Protein 3MVC (pdb70)

Foldseek 3Di:
DDDDPLLLVVCVVLVVQQCVVDVLPPLLVLQVLLCVLPVVSLLQLLFDDNVSSVVSSVVSSNLVVVLVVQCSVPVVDNVVSLVVLLVLLLVQADPPQCPRPHGDDLVSLVSSLVSQLVVSVVRVDDPRSSVSSVVVSCSSSVSSNCSNVVNNVPDDD/DDDDPLLLVVLVVLVVLQCVVDVLPPLLVLQVLLCVLPVVSLLQLLFDDNVSSVVSSSVRSNLVVVLVVVCSVPCVVSLVSLLQLLLVQDDPPQCPSHHGDDLVSLVSSLVSQLVVSVVSDDDPRSSCSSVVVSCSSSVSSNNSNVVNNVVPDD

Organism: Caenorhabditis elegans (NCBI:txid6239)

Solvent-accessible surface area: 15987 Å² total; per-residue (Å²): 68,159,28,64,106,77,3,14,106,15,0,75,122,11,6,89,78,0,63,108,22,30,86,41,32,1,0,21,14,0,15,60,6,0,5,7,63,25,66,80,13,69,53,13,18,26,85,51,81,167,102,84,0,97,83,68,12,93,111,55,0,60,93,12,10,78,18,1,44,69,1,5,74,75,14,128,86,24,88,87,8,34,56,21,1,86,87,14,1,60,144,38,28,42,134,74,71,86,92,64,52,27,45,16,98,18,112,17,18,57,36,13,9,61,0,0,43,55,16,2,87,53,28,134,122,77,156,72,22,19,120,0,0,43,63,0,0,103,32,0,4,68,19,15,43,50,2,6,95,92,66,29,82,88,36,76,266,82,156,29,64,106,78,3,24,105,31,0,83,159,4,5,86,62,0,62,101,29,14,87,40,1,2,0,19,29,0,16,46,13,0,6,54,79,26,85,56,14,61,98,12,15,36,83,50,80,165,96,87,0,72,92,55,3,94,84,41,0,74,100,12,10,83,36,1,46,68,18,5,72,120,60,88,68,20,45,54,22,3,77,88,28,0,41,156,39,31,40,142,75,91,93,93,65,40,32,47,17,97,20,114,17,17,56,37,12,8,61,0,0,42,59,25,2,70,74,8,69,152,78,153,74,24,15,121,0,0,42,63,0,0,102,33,0,3,68,19,15,40,48,2,4,74,64,34,58,157,158,63,75,158

GO terms:
  GO:0005506 iron ion binding (F, IDA)
  GO:0019825 oxygen binding (F, IDA)
  GO:0020037 heme binding (F, IDA)

Secondary structure (DSSP, 8-state):
----HHHHHHHHHHHHHHHTT-TTTTHHHHHHHHHHH-HHHHHHHT-SSHHHHHHHHHHHHHHHHHHHHHHHHTTT--HHHHHHHHHHHHTT--SSTTTTSS---THHHHHHHHHHHHHHTT----HHHHHHHHHHHHHHHHHHHHHHHHHHHHS--/----HHHHHHHHHHHHHHHTT-TTTTHHHHHHHHHHH-HHHHHHHT-SSHHHHHHHHHHHHHHHHHHHHHHHHT--HHHHHHHHHHHTT--SSTTTTSSPP-THHHHHHHHHHHHHHTT----HHHHHHHHHHHHHHHHHHHHHHHHHHHHH--

Nearest PDB structures (foldseek):
  3mvc-assembly1_A  TM=1.006E+00  e=2.222E-22  Caenorhabditis elegans
  3mvc-assembly2_B  TM=9.952E-01  e=1.394E-20  Caenorhabditis elegans
  2hbg-assembly1_A  TM=7.076E-01  e=9.081E-04  Glycera dibranchiata
  1jl6-assembly1_A  TM=7.111E-01  e=1.341E-03  Glycera dibranchiata
  1jl7-assembly1_A  TM=7.138E-01  e=2.783E-03  Glycera dibranchiata

Sequence (311 aa):
LHLTQPQILFVRKTWNHARNQGALEPAISIFRNSFFKNPEIRQMIMFGTKNEGHERLKKHAQLFTVLMDDLIANLDSPSATVAGLREAGEEKHVWPTRNQYGCPFHAHLLDQFATAMIERTLEWDRTETTQRGWTKIVLFVTEQLKEGFQDEQKRARRLHLTQPQILFVRKTWNHARNQGALEPAISIFRNSFFKNPEIRQMIMFGTKNEGHERLKKHAQLFTVLMDDLIANLSATVAGLREAGEKHVWPTRNQYGCPFHAHLLDQFATAMIERRTLEWGRTETTQRGWTKIVLFVTEQLKEGFQDEQKRARR

Structure (mmCIF, N/CA/C/O backbone):
data_3MVC
#
_entry.id   3MVC
#
_cell.length_a   37.582
_cell.length_b   76.347
_cell.length_c   62.696
_cell.angle_alpha   90.00
_cell.angle_beta   91.76
_cell.angle_gamma   90.00
#
_symmetry.space_group_name_H-M   'P 1 21 1'
#
loop_
_entity.id
_entity.type
_entity.pdbx_description
1 polymer 'Globin protein 6'
2 non-polymer 'PROTOPORPHYRIN IX CONTAINING FE'
3 non-polymer 'PRASEODYMIUM ION'
4 non-polymer 'NITRATE ION'
5 water water
#
loop_
_atom_site.group_PDB
_atom_site.id
_atom_site.type_symbol
_atom_site.label_atom_id
_atom_site.label_alt_id
_atom_site.label_comp_id
_atom_site.label_asym_id
_atom_site.label_entity_id
_atom_site.label_seq_id
_atom_site.pdbx_PDB_ins_code
_atom_site.Cartn_x
_atom_site.Cartn_y
_atom_site.Cartn_z
_atom_site.occupancy
_atom_site.B_iso_or_equiv
_atom_site.auth_seq_id
_atom_site.auth_comp_id
_atom_site.auth_asym_id
_atom_site.auth_atom_id
_atom_site.pdbx_PDB_model_num
ATOM 1 N N . LEU A 1 1 ? 41.415 16.909 39.602 1.00 50.01 195 LEU A N 1
ATOM 2 C CA . LEU A 1 1 ? 42.162 16.838 40.855 1.00 42.87 195 LEU A CA 1
ATOM 3 C C . LEU A 1 1 ? 43.290 17.859 40.894 1.00 38.19 195 LEU A C 1
ATOM 4 O O . LEU A 1 1 ? 44.101 17.938 39.973 1.00 58.34 195 LEU A O 1
ATOM 9 N N . HIS A 1 2 ? 43.344 18.634 41.971 1.00 30.82 196 HIS A N 1
ATOM 10 C CA . HIS A 1 2 ? 44.412 19.609 42.149 1.00 31.69 196 HIS A CA 1
ATOM 11 C C . HIS A 1 2 ? 45.017 19.515 43.536 1.00 29.73 196 HIS A C 1
ATOM 12 O O . HIS A 1 2 ? 44.795 20.396 44.355 1.00 42.42 196 HIS A O 1
ATOM 19 N N . LEU A 1 3 ? 45.784 18.467 43.807 1.00 24.06 197 LEU A N 1
ATOM 20 C CA . LEU A 1 3 ? 46.495 18.405 45.080 1.00 18.05 197 LEU A CA 1
ATOM 21 C C . LEU A 1 3 ? 47.838 19.123 45.010 1.00 21.17 197 LEU A C 1
ATOM 22 O O . LEU A 1 3 ? 48.542 19.058 43.995 1.00 21.95 197 LEU A O 1
ATOM 27 N N . THR A 1 4 ? 48.175 19.829 46.089 1.00 16.49 198 THR A N 1
ATOM 28 C CA . THR A 1 4 ? 49.520 20.364 46.259 1.00 18.00 198 THR A CA 1
ATOM 29 C C . THR A 1 4 ? 50.455 19.207 46.583 1.00 16.41 198 THR A C 1
ATOM 30 O O . THR A 1 4 ? 50.006 18.139 46.991 1.00 15.92 198 THR A O 1
ATOM 34 N N . GLN A 1 5 ? 51.757 19.415 46.416 1.00 18.37 199 GLN A N 1
ATOM 35 C CA . GLN A 1 5 ? 52.704 18.347 46.717 1.00 17.68 199 GLN A CA 1
ATOM 36 C C . GLN A 1 5 ? 52.700 17.953 48.199 1.00 21.58 199 GLN A C 1
ATOM 37 O O . GLN A 1 5 ? 52.752 16.767 48.522 1.00 19.29 199 GLN A O 1
ATOM 43 N N . PRO A 1 6 ? 52.639 18.940 49.111 1.00 17.58 200 PRO A N 1
ATOM 44 C CA . PRO A 1 6 ? 52.516 18.545 50.521 1.00 17.13 200 PRO A CA 1
ATOM 45 C C . PRO A 1 6 ? 51.244 17.735 50.792 1.00 16.53 200 PRO A C 1
ATOM 46 O O . PRO A 1 6 ? 51.254 16.826 51.620 1.00 15.45 200 PRO A O 1
ATOM 50 N N . GLN A 1 7 ? 50.154 18.059 50.101 1.00 14.45 201 GLN A N 1
ATOM 51 C CA . GLN A 1 7 ? 48.928 17.268 50.230 1.00 12.76 201 GLN A CA 1
ATOM 52 C C . GLN A 1 7 ? 49.158 15.841 49.724 1.00 13.71 201 GLN A C 1
ATOM 53 O O . GLN A 1 7 ? 48.751 14.868 50.366 1.00 14.29 201 GLN A O 1
ATOM 59 N N . ILE A 1 8 ? 49.842 15.720 48.589 1.00 13.56 202 ILE A N 1
ATOM 60 C CA . ILE A 1 8 ? 50.099 14.410 47.998 1.00 14.82 202 ILE A CA 1
ATOM 61 C C . ILE A 1 8 ? 50.940 13.551 48.945 1.00 17.97 202 ILE A C 1
ATOM 62 O O . ILE A 1 8 ? 50.654 12.369 49.152 1.00 15.64 202 ILE A O 1
ATOM 67 N N . LEU A 1 9 ? 51.979 14.153 49.522 1.00 14.38 203 LEU A N 1
ATOM 68 C CA . LEU A 1 9 ? 52.828 13.438 50.464 1.00 16.14 203 LEU A CA 1
ATOM 69 C C . LEU A 1 9 ? 52.052 12.979 51.695 1.00 16.14 203 LEU A C 1
ATOM 70 O O . LEU A 1 9 ? 52.216 11.851 52.154 1.00 16.86 203 LEU A O 1
ATOM 75 N N . PHE A 1 10 ? 51.205 13.853 52.226 1.00 14.90 204 PHE A N 1
ATOM 76 C CA . PHE A 1 10 ? 50.443 13.535 53.436 1.00 15.24 204 PHE A CA 1
ATOM 77 C C . PHE A 1 10 ? 49.414 12.444 53.167 1.00 14.43 204 PHE A C 1
ATOM 78 O O . PHE A 1 10 ? 49.242 11.516 53.965 1.00 15.85 204 PHE A O 1
ATOM 86 N N . VAL A 1 11 ? 48.742 12.553 52.027 1.00 13.94 205 VAL A N 1
ATOM 87 C CA . VAL A 1 11 ? 47.746 11.557 51.650 1.00 14.65 205 VAL A CA 1
ATOM 88 C C . VAL A 1 11 ? 48.413 10.186 51.465 1.00 14.71 205 VAL A C 1
ATOM 89 O O . VAL A 1 11 ? 47.900 9.163 51.914 1.00 14.23 205 VAL A O 1
ATOM 93 N N . ARG A 1 12 ? 49.577 10.156 50.826 1.00 13.67 206 ARG A N 1
ATOM 94 C CA . ARG A 1 12 ? 50.238 8.877 50.599 1.00 13.33 206 ARG A CA 1
ATOM 95 C C . ARG A 1 12 ? 50.741 8.270 51.910 1.00 14.30 206 ARG A C 1
ATOM 96 O O . ARG A 1 12 ? 50.628 7.062 52.124 1.00 16.72 206 ARG A O 1
ATOM 104 N N . LYS A 1 13 ? 51.264 9.103 52.804 1.00 15.29 207 LYS A N 1
ATOM 105 C CA . LYS A 1 13 ? 51.771 8.588 54.074 1.00 15.93 207 LYS A CA 1
ATOM 106 C C . LYS A 1 13 ? 50.644 7.986 54.916 1.00 16.57 207 LYS A C 1
ATOM 107 O O . LYS A 1 13 ? 50.772 6.877 55.451 1.00 19.13 207 LYS A O 1
ATOM 113 N N . THR A 1 14 ? 49.538 8.720 55.026 1.00 15.89 208 THR A N 1
ATOM 114 C CA . THR A 1 14 ? 48.409 8.276 55.835 1.00 15.89 208 THR A CA 1
ATOM 115 C C . THR A 1 14 ? 47.686 7.087 55.198 1.00 15.45 208 THR A C 1
ATOM 116 O O . THR A 1 14 ? 47.231 6.180 55.903 1.00 16.52 208 THR A O 1
ATOM 120 N N . TRP A 1 15 ? 47.583 7.087 53.869 1.00 14.08 209 TRP A N 1
ATOM 121 C CA . TRP A 1 15 ? 46.958 5.965 53.165 1.00 14.00 209 TRP A CA 1
ATOM 122 C C . TRP A 1 15 ? 47.723 4.665 53.398 1.00 16.51 209 TRP A C 1
ATOM 123 O O . TRP A 1 15 ? 47.146 3.639 53.748 1.00 16.46 209 TRP A O 1
ATOM 134 N N . ASN A 1 16 ? 49.035 4.700 53.206 1.00 16.57 210 ASN A N 1
ATOM 135 C CA .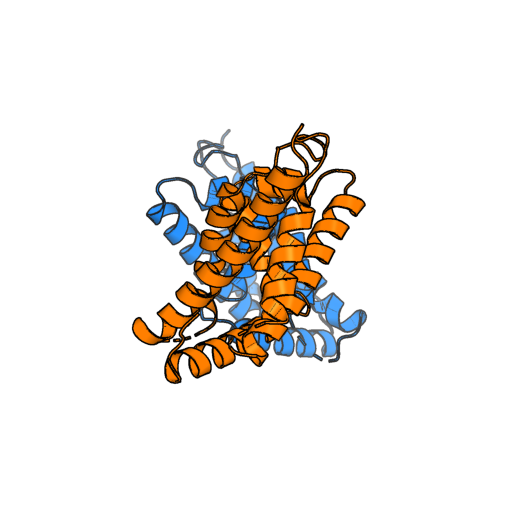 ASN A 1 16 ? 49.814 3.489 53.368 1.00 18.12 210 ASN A CA 1
ATOM 136 C C . ASN A 1 16 ? 49.828 3.022 54.829 1.00 19.67 210 ASN A C 1
ATOM 137 O O . ASN A 1 16 ? 49.879 1.825 55.108 1.00 21.70 210 ASN A O 1
ATOM 142 N N . HIS A 1 17 ? 49.732 3.968 55.760 1.00 18.64 211 HIS A N 1
ATOM 143 C CA . HIS A 1 17 ? 49.570 3.621 57.165 1.00 23.37 211 HIS A CA 1
ATOM 144 C C . HIS A 1 17 ? 48.235 2.919 57.395 1.00 26.01 211 HIS A C 1
ATOM 145 O O . HIS A 1 17 ? 48.168 1.905 58.094 1.00 24.16 211 HIS A O 1
ATOM 152 N N . ALA A 1 18 ? 47.174 3.458 56.798 1.00 19.95 212 ALA A N 1
ATOM 153 C CA . ALA A 1 18 ? 45.846 2.876 56.946 1.00 21.97 212 ALA A CA 1
ATOM 154 C C . ALA A 1 18 ? 45.792 1.468 56.367 1.00 19.52 212 ALA A C 1
ATOM 155 O O . ALA A 1 18 ? 45.129 0.586 56.915 1.00 19.63 212 ALA A O 1
ATOM 157 N N . ARG A 1 19 ? 46.517 1.247 55.274 1.00 16.83 213 ARG A N 1
ATOM 158 C CA . ARG A 1 19 ? 46.516 -0.058 54.630 1.00 18.58 213 ARG A CA 1
ATOM 159 C C . ARG A 1 19 ? 47.162 -1.114 55.524 1.00 22.94 213 ARG A C 1
ATOM 160 O O . ARG A 1 19 ? 46.920 -2.310 55.359 1.00 25.05 213 ARG A O 1
ATOM 168 N N . ASN A 1 20 ? 47.971 -0.658 56.477 1.00 25.63 214 ASN A N 1
ATOM 169 C CA . ASN A 1 20 ? 48.613 -1.539 57.451 1.00 27.66 214 ASN A CA 1
ATOM 170 C C . ASN A 1 20 ? 47.650 -2.225 58.403 1.00 25.20 214 ASN A C 1
ATOM 171 O O . ASN A 1 20 ? 48.042 -3.122 59.151 1.00 30.24 214 ASN A O 1
ATOM 176 N N . GLN A 1 21 ? 46.395 -1.798 58.381 1.00 28.23 215 GLN A N 1
ATOM 177 C CA . GLN A 1 21 ? 45.392 -2.336 59.286 1.00 29.12 215 GLN A CA 1
ATOM 178 C C . GLN A 1 21 ? 44.888 -3.711 58.830 1.00 33.09 215 GLN A C 1
ATOM 179 O O . GLN A 1 21 ? 44.335 -4.469 59.627 1.00 47.82 215 GLN A O 1
ATOM 185 N N . GLY A 1 22 ? 45.089 -4.032 57.553 1.00 31.10 216 GLY A N 1
ATOM 186 C CA . GLY A 1 22 ? 44.631 -5.303 57.009 1.00 36.32 216 GLY A CA 1
ATOM 187 C C . GLY A 1 22 ? 44.408 -5.296 55.505 1.00 30.45 216 GLY A C 1
ATOM 188 O O . GLY A 1 22 ? 44.337 -4.237 54.889 1.00 36.04 216 GLY A O 1
ATOM 189 N N . ALA A 1 23 ? 44.301 -6.486 54.920 1.00 39.13 217 ALA A N 1
ATOM 190 C CA . ALA A 1 23 ? 44.205 -6.641 53.467 1.00 33.52 217 ALA A CA 1
ATOM 191 C C . ALA A 1 23 ? 43.138 -5.750 52.831 1.00 29.71 217 ALA A C 1
ATOM 192 O O . ALA A 1 23 ? 43.387 -5.083 51.826 1.00 33.90 217 ALA A O 1
ATOM 194 N N . LEU A 1 24 ? 41.947 -5.757 53.417 1.00 22.23 218 LEU A N 1
ATOM 195 C CA . LEU A 1 24 ? 40.831 -4.986 52.882 1.00 20.84 218 LEU A CA 1
ATOM 196 C C . LEU A 1 24 ? 40.552 -3.706 53.671 1.00 18.17 218 LEU A C 1
ATOM 197 O O . LEU A 1 24 ? 39.451 -3.154 53.606 1.00 19.23 218 LEU A O 1
ATOM 202 N N . GLU A 1 25 ? 41.552 -3.230 54.405 1.00 18.07 219 GLU A N 1
ATOM 203 C CA . GLU A 1 25 ? 41.429 -1.960 55.117 1.00 17.67 219 GLU A CA 1
ATOM 204 C C . GLU A 1 25 ? 42.241 -0.877 54.410 1.00 16.82 219 GLU A C 1
ATOM 205 O O . GLU A 1 25 ? 43.266 -1.172 53.798 1.00 17.77 219 GLU A O 1
ATOM 211 N N . PRO A 1 26 ? 41.809 0.390 54.515 1.00 14.76 220 PRO A N 1
ATOM 212 C CA . PRO A 1 26 ? 40.667 0.858 55.308 1.00 15.58 220 PRO A CA 1
ATOM 213 C C . PRO A 1 26 ? 39.311 0.759 54.601 1.00 15.44 220 PRO A C 1
ATOM 214 O O . PRO A 1 26 ? 38.317 1.241 55.152 1.00 16.02 220 PRO A O 1
ATOM 218 N N . ALA A 1 27 ? 39.253 0.148 53.418 1.00 13.96 221 ALA A N 1
ATOM 219 C CA . ALA A 1 27 ? 37.989 0.083 52.674 1.00 13.46 221 ALA A CA 1
ATOM 220 C C . ALA A 1 27 ? 36.823 -0.464 53.500 1.00 15.87 221 ALA A C 1
ATOM 221 O O . ALA A 1 27 ? 35.735 0.117 53.499 1.00 14.30 221 ALA A O 1
ATOM 223 N N . ILE A 1 28 ? 37.038 -1.574 54.204 1.00 15.61 222 ILE A N 1
ATOM 224 C CA . ILE A 1 28 ? 35.961 -2.154 55.004 1.00 15.07 222 ILE A CA 1
ATOM 225 C C . ILE A 1 28 ? 35.466 -1.173 56.059 1.00 17.69 222 ILE A C 1
ATOM 226 O O . ILE A 1 28 ? 34.254 -1.027 56.261 1.00 15.22 222 ILE A O 1
ATOM 231 N N . SER A 1 29 ? 36.396 -0.498 56.729 1.00 15.66 223 SER A N 1
ATOM 232 C CA . SER A 1 29 ? 36.031 0.443 57.786 1.00 16.66 223 SER A CA 1
ATOM 233 C C . SER A 1 29 ? 35.257 1.631 57.218 1.00 17.81 223 SER A C 1
ATOM 234 O O . SER A 1 29 ? 34.387 2.191 57.886 1.00 17.12 223 SER A O 1
ATOM 237 N N . ILE A 1 30 ? 35.584 2.015 55.985 1.00 13.92 224 ILE A N 1
ATOM 238 C CA . ILE A 1 30 ? 34.884 3.106 55.310 1.00 14.94 224 ILE A CA 1
ATOM 239 C C . ILE A 1 30 ? 33.440 2.697 55.008 1.00 12.32 224 ILE A C 1
ATOM 240 O O . ILE A 1 30 ? 32.497 3.440 55.304 1.00 13.66 224 ILE A O 1
ATOM 245 N N . PHE A 1 31 ? 33.256 1.514 54.432 1.00 13.30 225 PHE A N 1
ATOM 246 C CA . PHE A 1 31 ? 31.897 1.022 54.211 1.00 13.54 225 PHE A CA 1
ATOM 247 C C . PHE A 1 31 ? 31.124 0.915 55.520 1.00 13.85 225 PHE A C 1
ATOM 248 O O . PHE A 1 31 ? 29.957 1.283 55.590 1.00 14.83 225 PHE A O 1
ATOM 256 N N . ARG A 1 32 ? 31.770 0.418 56.566 1.00 14.83 226 ARG A N 1
ATOM 257 C CA . ARG A 1 32 ? 31.081 0.263 57.841 1.00 15.80 226 ARG A CA 1
ATOM 258 C C . ARG A 1 32 ? 30.646 1.614 58.399 1.00 17.58 226 ARG A C 1
ATOM 259 O O . ARG A 1 32 ? 29.571 1.739 58.977 1.00 16.80 226 ARG A O 1
ATOM 267 N N . ASN A 1 33 ? 31.479 2.633 58.233 1.00 14.56 227 ASN A N 1
ATOM 268 C CA . ASN A 1 33 ? 31.082 3.956 58.686 1.00 14.43 227 ASN A CA 1
ATOM 269 C C . ASN A 1 33 ? 29.916 4.502 57.864 1.00 16.25 227 ASN A C 1
ATOM 270 O O . ASN A 1 33 ? 29.058 5.193 58.404 1.00 17.15 227 ASN A O 1
ATOM 275 N N . SER A 1 34 ? 29.866 4.181 56.569 1.00 15.10 228 SER A N 1
ATOM 276 C CA . SER A 1 34 ? 28.705 4.593 55.772 1.00 15.43 228 SER A CA 1
ATOM 277 C C . SER A 1 34 ? 27.422 3.906 56.256 1.00 16.27 228 SER A C 1
ATOM 278 O O . SER A 1 34 ? 26.346 4.491 56.174 1.00 16.42 228 SER A O 1
ATOM 281 N N . PHE A 1 35 ? 27.541 2.677 56.764 1.00 14.83 229 PHE A N 1
ATOM 282 C CA . PHE A 1 35 ? 26.398 1.958 57.336 1.00 14.48 229 PHE A CA 1
ATOM 283 C C . PHE A 1 35 ? 25.829 2.732 58.520 1.00 20.10 229 PHE A C 1
ATOM 284 O O . PHE A 1 35 ? 24.614 2.781 58.727 1.00 18.62 229 PHE A O 1
ATOM 292 N N . PHE A 1 36 ? 26.725 3.308 59.316 1.00 15.24 230 PHE A N 1
ATOM 293 C CA . PHE A 1 36 ? 26.333 4.127 60.456 1.00 15.33 230 PHE A CA 1
ATOM 294 C C . PHE A 1 36 ? 25.654 5.416 59.982 1.00 16.82 230 PHE A C 1
ATOM 295 O O . PHE A 1 36 ? 24.620 5.817 60.511 1.00 19.20 230 PHE A O 1
ATOM 303 N N . LYS A 1 37 ? 26.235 6.073 58.984 1.00 16.03 231 LYS A N 1
ATOM 304 C CA . LYS A 1 37 ? 25.645 7.298 58.444 1.00 17.65 231 LYS A CA 1
ATOM 305 C C . LYS A 1 37 ? 24.255 7.033 57.876 1.00 17.87 231 LYS A C 1
ATOM 306 O O . LYS A 1 37 ? 23.345 7.856 58.021 1.00 19.55 231 LYS A O 1
ATOM 312 N N . ASN A 1 38 ? 24.096 5.873 57.247 1.00 15.71 232 ASN A N 1
ATOM 313 C CA . ASN A 1 38 ? 22.808 5.463 56.696 1.00 19.26 232 ASN A CA 1
ATOM 314 C C . ASN A 1 38 ? 22.641 3.941 56.671 1.00 18.99 232 ASN A C 1
ATOM 315 O O . ASN A 1 38 ? 23.159 3.273 55.780 1.00 17.49 232 ASN A O 1
ATOM 320 N N . PRO A 1 39 ? 21.915 3.389 57.657 1.00 19.14 233 PRO A N 1
ATOM 321 C CA . PRO A 1 39 ? 21.711 1.937 57.740 1.00 20.22 233 PRO A CA 1
ATOM 322 C C . PRO A 1 39 ? 21.123 1.312 56.467 1.00 18.22 233 PRO A C 1
ATOM 323 O O . PRO A 1 39 ? 21.291 0.107 56.273 1.00 20.25 233 PRO A O 1
ATOM 327 N N . GLU A 1 40 ? 20.459 2.096 55.620 1.00 17.15 234 GLU A N 1
ATOM 328 C CA . GLU A 1 40 ? 19.945 1.556 54.365 1.00 22.00 234 GLU A CA 1
ATOM 329 C C . GLU A 1 40 ? 21.080 1.059 53.483 1.00 21.33 234 GLU A C 1
ATOM 330 O O . GLU A 1 40 ? 20.909 0.104 52.726 1.00 19.05 234 GLU A O 1
ATOM 336 N N . ILE A 1 41 ? 22.235 1.712 53.569 1.00 17.41 235 ILE A N 1
ATOM 337 C CA . ILE A 1 41 ? 23.386 1.262 52.800 1.00 16.49 235 ILE A CA 1
ATOM 338 C C . ILE A 1 41 ? 23.753 -0.165 53.199 1.00 17.20 235 ILE A C 1
ATOM 339 O O . ILE A 1 41 ? 24.055 -1.001 52.342 1.00 16.55 235 ILE A O 1
ATOM 344 N N . ARG A 1 42 ? 23.707 -0.449 54.499 1.00 15.55 236 ARG A N 1
ATOM 345 C CA . ARG A 1 42 ? 23.967 -1.801 54.983 1.00 16.66 236 ARG A CA 1
ATOM 346 C C . ARG A 1 42 ? 22.887 -2.783 54.523 1.00 17.95 236 ARG A C 1
ATOM 347 O O . ARG A 1 42 ? 23.191 -3.894 54.089 1.00 18.60 236 ARG A O 1
ATOM 355 N N . GLN A 1 43 ? 21.627 -2.373 54.624 1.00 19.24 237 GLN A N 1
ATOM 356 C CA . GLN A 1 43 ? 20.531 -3.229 54.190 1.00 20.15 237 GLN A CA 1
ATOM 357 C C . GLN A 1 43 ? 20.728 -3.655 52.739 1.00 20.45 237 GLN A C 1
ATOM 358 O O . GLN A 1 43 ? 20.450 -4.796 52.377 1.00 20.92 237 GLN A O 1
ATOM 360 N N . MET A 1 44 ? 21.217 -2.729 51.919 1.00 18.38 238 MET A N 1
ATOM 361 C CA . MET A 1 44 ? 21.443 -2.990 50.499 1.00 19.37 238 MET A CA 1
ATOM 362 C C . MET A 1 44 ? 22.655 -3.879 50.250 1.00 20.24 238 MET A C 1
ATOM 363 O O . MET A 1 44 ? 22.570 -4.880 49.545 1.00 21.04 238 MET A O 1
ATOM 368 N N . ILE A 1 45 ? 23.791 -3.507 50.822 1.00 18.33 239 ILE A N 1
ATOM 369 C CA . ILE A 1 45 ? 25.013 -4.271 50.603 1.00 21.08 239 ILE A CA 1
ATOM 370 C C . ILE A 1 45 ? 24.913 -5.662 51.238 1.00 20.40 239 ILE A C 1
ATOM 371 O O . ILE A 1 45 ? 25.459 -6.630 50.717 1.00 23.62 239 ILE A O 1
ATOM 376 N N . MET A 1 46 ? 24.173 -5.765 52.338 1.00 22.49 240 MET A N 1
ATOM 377 C CA . MET A 1 46 ? 24.053 -7.036 53.051 1.00 28.82 240 MET A CA 1
ATOM 378 C C . MET A 1 46 ? 22.807 -7.815 52.635 1.00 31.18 240 MET A C 1
ATOM 379 O O . MET A 1 46 ? 22.418 -8.778 53.292 1.00 31.71 240 MET A O 1
ATOM 384 N N . PHE A 1 47 ? 22.189 -7.392 51.540 1.00 24.96 241 PHE A N 1
ATOM 385 C CA . PHE A 1 47 ? 20.967 -8.018 51.052 1.00 27.43 241 PHE A CA 1
ATOM 386 C C . PHE A 1 47 ? 21.139 -9.516 50.800 1.00 27.97 241 PHE A C 1
ATOM 387 O O . PHE A 1 47 ? 22.117 -9.948 50.192 1.00 30.39 241 PHE A O 1
ATOM 395 N N . GLY A 1 48 ? 20.176 -10.306 51.266 1.00 29.81 242 GLY A N 1
ATOM 396 C CA . GLY A 1 48 ? 20.218 -11.747 51.089 1.00 33.94 242 GLY A CA 1
ATOM 397 C C . GLY A 1 48 ? 20.615 -12.495 52.349 1.00 37.17 242 GLY A C 1
ATOM 398 O O . GLY A 1 48 ? 20.409 -12.010 53.462 1.00 34.84 242 GLY A O 1
ATOM 399 N N . THR A 1 49 ? 21.188 -13.682 52.173 1.00 35.88 243 THR A N 1
ATOM 400 C CA . THR A 1 49 ? 21.646 -14.492 53.298 1.00 43.58 243 THR A CA 1
ATOM 401 C C . THR A 1 49 ? 22.869 -13.864 53.963 1.00 38.73 243 THR A C 1
ATOM 402 O O . THR A 1 49 ? 23.472 -12.934 53.424 1.00 28.79 243 THR A O 1
ATOM 406 N N . LYS A 1 50 ? 23.237 -14.376 55.133 1.00 39.35 244 LYS A N 1
ATOM 407 C CA . LYS A 1 50 ? 24.432 -13.898 55.819 1.00 39.40 244 LYS A CA 1
ATOM 408 C C . LYS A 1 50 ? 25.647 -13.991 54.906 1.00 38.39 244 LYS A C 1
ATOM 409 O O . LYS A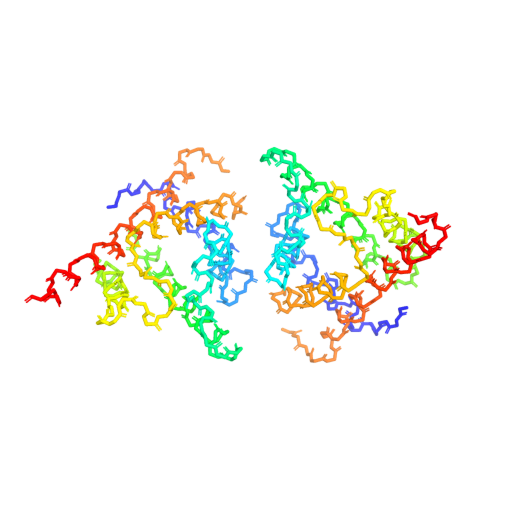 1 50 ? 26.410 -13.035 54.773 1.00 33.78 244 LYS A O 1
ATOM 415 N N . ASN A 1 51 ? 25.821 -15.149 54.277 1.00 34.66 245 ASN A N 1
ATOM 416 C CA . ASN A 1 51 ? 26.956 -15.375 53.390 1.00 45.26 245 ASN A CA 1
ATOM 417 C C . ASN A 1 51 ? 26.977 -14.405 52.212 1.00 31.05 245 ASN A C 1
ATOM 418 O O . ASN A 1 51 ? 27.995 -13.775 51.934 1.00 35.65 245 ASN A O 1
ATOM 423 N N . GLU A 1 52 ? 25.848 -14.294 51.522 1.00 31.63 246 GLU A N 1
ATOM 424 C CA . GLU A 1 52 ? 25.740 -13.407 50.369 1.00 30.47 246 GLU A CA 1
ATOM 425 C C . GLU A 1 52 ? 26.102 -11.970 50.731 1.00 26.54 246 GLU A C 1
ATOM 426 O O . GLU A 1 52 ? 26.855 -11.310 50.014 1.00 25.58 246 GLU A O 1
ATOM 432 N N . GLY A 1 53 ? 25.564 -11.488 51.846 1.00 24.82 247 GLY A N 1
ATOM 433 C CA . GLY A 1 53 ? 25.828 -10.132 52.290 1.00 22.60 247 GLY A CA 1
ATOM 434 C C . GLY A 1 53 ? 27.302 -9.914 52.579 1.00 27.15 247 GLY A C 1
ATOM 435 O O . GLY A 1 53 ? 27.909 -8.929 52.152 1.00 24.57 247 GLY A O 1
ATOM 436 N N . HIS A 1 54 ? 27.895 -10.848 53.310 1.00 21.69 248 HIS A N 1
ATOM 437 C CA . HIS A 1 54 ? 29.309 -10.734 53.643 1.00 29.00 248 HIS A CA 1
ATOM 438 C C . HIS A 1 54 ? 30.209 -10.832 52.414 1.00 26.12 248 HIS A C 1
ATOM 439 O O . HIS A 1 54 ? 31.217 -10.140 52.333 1.00 23.23 248 HIS A O 1
ATOM 446 N N . GLU A 1 55 ? 29.844 -11.680 51.458 1.00 24.12 249 GLU A N 1
ATOM 447 C CA . GLU A 1 55 ? 30.598 -11.774 50.210 1.00 25.98 249 GLU A CA 1
ATOM 448 C C . GLU A 1 55 ? 30.516 -10.465 49.426 1.00 26.51 249 GLU A C 1
ATOM 449 O O . GLU A 1 55 ? 31.498 -10.040 48.808 1.00 24.56 249 GLU A O 1
ATOM 455 N N . ARG A 1 56 ? 29.348 -9.825 49.455 1.00 23.70 250 ARG A N 1
ATOM 456 C CA . ARG A 1 56 ? 29.160 -8.582 48.709 1.00 20.88 250 ARG A CA 1
ATOM 457 C C . ARG A 1 56 ? 29.968 -7.446 49.333 1.00 19.87 250 ARG A C 1
ATOM 458 O O . ARG A 1 56 ? 30.578 -6.643 48.628 1.00 20.04 250 ARG A O 1
ATOM 466 N N . LEU A 1 57 ? 29.975 -7.383 50.657 1.00 18.13 251 LEU A N 1
ATOM 467 C CA . LEU A 1 57 ? 30.787 -6.395 51.357 1.00 20.46 251 LEU A CA 1
ATOM 468 C C . LEU A 1 57 ? 32.268 -6.631 51.070 1.00 18.05 251 LEU A C 1
ATOM 469 O O . LEU A 1 57 ? 33.018 -5.693 50.814 1.00 18.83 251 LEU A O 1
ATOM 474 N N . LYS A 1 58 ? 32.685 -7.892 51.106 1.00 20.13 252 LYS A N 1
ATOM 475 C CA . LYS A 1 58 ? 34.070 -8.237 50.818 1.00 22.85 252 LYS A CA 1
ATOM 476 C C . LYS A 1 58 ? 34.462 -7.799 49.415 1.00 24.25 252 LYS A C 1
ATOM 477 O O . LYS A 1 58 ? 35.499 -7.163 49.221 1.00 22.43 252 LYS A O 1
ATOM 483 N N . LYS A 1 59 ? 33.637 -8.148 48.434 1.00 22.43 253 LYS A N 1
ATOM 484 C CA . LYS A 1 59 ? 33.909 -7.777 47.049 1.00 22.12 253 LYS A CA 1
ATOM 485 C C . LYS A 1 59 ? 33.943 -6.257 46.875 1.00 21.26 253 LYS A C 1
ATOM 486 O O . LYS A 1 59 ? 34.788 -5.727 46.155 1.00 19.99 253 LYS A O 1
ATOM 492 N N . HIS A 1 60 ? 33.030 -5.558 47.544 1.00 18.23 254 HIS A N 1
ATOM 493 C CA . HIS A 1 60 ? 33.046 -4.095 47.543 1.00 17.51 254 HIS A CA 1
ATOM 494 C C . HIS A 1 60 ? 34.358 -3.537 48.068 1.00 16.45 254 HIS A C 1
ATOM 495 O O . HIS A 1 60 ? 34.943 -2.635 47.466 1.00 16.42 254 HIS A O 1
ATOM 502 N N . ALA A 1 61 ? 34.824 -4.079 49.188 1.00 15.59 255 ALA A N 1
ATOM 503 C CA . ALA A 1 61 ? 36.072 -3.629 49.781 1.00 16.28 255 ALA A CA 1
ATOM 504 C C . ALA A 1 61 ? 37.260 -3.953 48.880 1.00 20.73 255 ALA A C 1
ATOM 505 O O . ALA A 1 61 ? 38.180 -3.150 48.743 1.00 18.52 255 ALA A O 1
ATOM 507 N N . GLN A 1 62 ? 37.241 -5.132 48.265 1.00 20.51 256 GLN A N 1
ATOM 508 C CA . GLN A 1 62 ? 38.319 -5.525 47.369 1.00 20.03 256 GLN A CA 1
ATOM 509 C C . GLN A 1 62 ? 38.437 -4.551 46.198 1.00 20.36 256 GLN A C 1
ATOM 510 O O . GLN A 1 62 ? 39.523 -4.054 45.901 1.00 18.72 256 GLN A O 1
ATOM 516 N N . LEU A 1 63 ? 37.317 -4.260 45.542 1.00 17.42 257 LEU A N 1
ATOM 517 C CA . LEU A 1 63 ? 37.369 -3.382 44.379 1.00 18.15 257 LEU A CA 1
ATOM 518 C C . LEU A 1 63 ? 37.705 -1.947 44.765 1.00 15.29 257 LEU A C 1
ATOM 519 O O . LEU A 1 63 ? 38.478 -1.278 44.080 1.00 17.24 257 LEU A O 1
ATOM 524 N N . PHE A 1 64 ? 37.117 -1.464 45.851 1.00 15.08 258 PHE A N 1
ATOM 525 C CA . PHE A 1 64 ? 37.395 -0.103 46.278 1.00 13.84 258 PHE A CA 1
ATOM 526 C C . PHE A 1 64 ? 38.871 0.049 46.664 1.00 14.58 258 PHE A C 1
ATOM 527 O O . PHE A 1 64 ? 39.483 1.087 46.417 1.00 15.73 258 PHE A O 1
ATOM 535 N N . THR A 1 65 ? 39.438 -0.990 47.267 1.00 14.56 259 THR A N 1
ATOM 536 C CA . THR A 1 65 ? 40.852 -0.976 47.630 1.00 16.18 259 THR A CA 1
ATOM 537 C C . THR A 1 65 ? 41.718 -0.827 46.380 1.00 15.81 259 THR A C 1
ATOM 538 O O . THR A 1 65 ? 42.662 -0.035 46.356 1.00 16.24 259 THR A O 1
ATOM 542 N N . VAL A 1 66 ? 41.399 -1.592 45.340 1.00 16.38 260 VAL A N 1
ATOM 543 C CA . VAL A 1 66 ? 42.123 -1.488 44.076 1.00 17.22 260 VAL A CA 1
ATOM 544 C C . VAL A 1 66 ? 41.990 -0.103 43.441 1.00 18.34 260 VAL A C 1
ATOM 545 O O . VAL A 1 66 ? 42.982 0.479 43.008 1.00 17.54 260 VAL A O 1
ATOM 549 N N . LEU A 1 67 ? 40.772 0.422 43.376 1.00 16.92 261 LEU A N 1
ATOM 550 C CA . LEU A 1 67 ? 40.548 1.740 42.783 1.00 15.50 261 LEU A CA 1
ATOM 551 C C . LEU A 1 67 ? 41.284 2.832 43.546 1.00 13.83 261 LEU A C 1
ATOM 552 O O . LEU A 1 67 ? 41.923 3.692 42.944 1.00 16.08 261 LEU A O 1
ATOM 557 N N . MET A 1 68 ? 41.206 2.793 44.871 1.00 14.47 262 MET A N 1
ATOM 558 C CA . MET A 1 68 ? 41.898 3.785 45.686 1.00 13.96 262 MET A CA 1
ATOM 559 C C . MET A 1 68 ? 43.416 3.652 45.599 1.00 16.38 262 MET A C 1
ATOM 560 O O . MET A 1 68 ? 44.119 4.653 45.483 1.00 15.91 262 MET A O 1
ATOM 565 N N . ASP A 1 69 ? 43.911 2.421 45.672 1.00 15.32 263 ASP A N 1
ATOM 566 C CA . ASP A 1 69 ? 45.349 2.179 45.557 1.00 18.34 263 ASP A CA 1
ATOM 567 C C . ASP A 1 69 ? 45.853 2.774 44.249 1.00 15.97 263 ASP A C 1
ATOM 568 O O . ASP A 1 69 ? 46.885 3.448 44.216 1.00 16.55 263 ASP A O 1
ATOM 573 N N . ASP A 1 70 ? 45.118 2.531 43.172 1.00 15.22 264 ASP A N 1
ATOM 574 C CA . ASP A 1 70 ? 45.543 2.981 41.851 1.00 16.50 264 ASP A CA 1
ATOM 575 C C . ASP A 1 70 ? 45.471 4.503 41.763 1.00 16.88 264 ASP A C 1
ATOM 576 O O . ASP A 1 70 ? 46.393 5.140 41.257 1.00 18.79 264 ASP A O 1
ATOM 581 N N . LEU A 1 71 ? 44.389 5.087 42.271 1.00 17.01 265 LEU A N 1
ATOM 582 C CA . LEU A 1 71 ? 44.238 6.537 42.261 1.00 18.10 265 LEU A CA 1
ATOM 583 C C . LEU A 1 71 ? 45.386 7.218 42.996 1.00 15.99 265 LEU A C 1
ATOM 584 O O . LEU A 1 71 ? 46.006 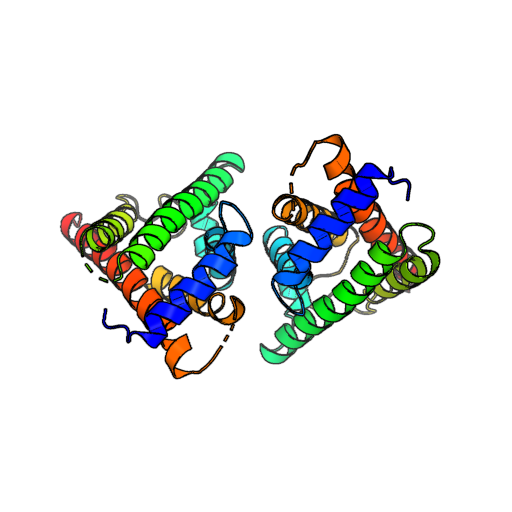8.161 42.491 1.00 17.77 265 LEU A O 1
ATOM 589 N N . ILE A 1 72 ? 45.668 6.743 44.200 1.00 16.05 266 ILE A N 1
ATOM 590 C CA . ILE A 1 72 ? 46.684 7.387 45.028 1.00 16.37 266 ILE A CA 1
ATOM 591 C C . ILE A 1 72 ? 48.092 7.246 44.424 1.00 17.45 266 ILE A C 1
ATOM 592 O O . ILE A 1 72 ? 48.894 8.182 44.471 1.00 17.13 266 ILE A O 1
ATOM 597 N N . ALA A 1 73 ? 48.367 6.099 43.810 1.00 16.41 267 ALA A N 1
ATOM 598 C CA . ALA A 1 73 ? 49.650 5.895 43.141 1.00 18.44 267 ALA A CA 1
ATOM 599 C C . ALA A 1 73 ? 49.780 6.743 41.871 1.00 19.90 267 ALA A C 1
ATOM 600 O O . ALA A 1 73 ? 50.891 7.002 41.395 1.00 20.92 267 ALA A O 1
ATOM 602 N N . ASN A 1 74 ? 48.644 7.178 41.333 1.00 19.27 268 ASN A N 1
ATOM 603 C CA . ASN A 1 74 ? 48.607 7.902 40.063 1.00 22.60 268 ASN A CA 1
ATOM 604 C C . ASN A 1 74 ? 48.001 9.297 40.162 1.00 29.97 268 ASN A C 1
ATOM 605 O O . ASN A 1 74 ? 47.395 9.783 39.208 1.00 36.17 268 ASN A O 1
ATOM 610 N N . LEU A 1 75 ? 48.170 9.943 41.311 1.00 25.95 269 LEU A N 1
ATOM 611 C CA . LEU A 1 75 ? 47.589 11.264 41.528 1.00 33.08 269 LEU A CA 1
ATOM 612 C C . LEU A 1 75 ? 48.011 12.300 40.490 1.00 49.99 269 LEU A C 1
ATOM 613 O O . LEU A 1 75 ? 47.402 13.363 40.393 1.00 47.68 269 LEU A O 1
ATOM 618 N N . ASP A 1 76 ? 49.044 11.991 39.712 1.00 44.90 270 ASP A N 1
ATOM 619 C CA . ASP A 1 76 ? 49.522 12.912 38.685 1.00 53.15 270 ASP A CA 1
ATOM 620 C C . ASP A 1 76 ? 48.631 12.924 37.440 1.00 55.49 270 ASP A C 1
ATOM 621 O O . ASP A 1 76 ? 48.457 13.965 36.805 1.00 55.23 270 ASP A O 1
ATOM 626 N N . SER A 1 77 ? 48.075 11.766 37.094 1.00 49.86 271 SER A N 1
ATOM 627 C CA . SER A 1 77 ? 47.101 11.667 36.005 1.00 64.92 271 SER A CA 1
ATOM 628 C C . SER A 1 77 ? 46.300 10.369 36.116 1.00 61.71 271 SER A C 1
ATOM 629 O O . SER A 1 77 ? 46.769 9.303 35.716 1.00 51.68 271 SER A O 1
ATOM 632 N N . PRO A 1 78 ? 45.080 10.462 36.666 1.00 52.06 272 PRO A N 1
ATOM 633 C CA . PRO A 1 78 ? 44.268 9.303 37.049 1.00 47.30 272 PRO A CA 1
ATOM 634 C C . PRO A 1 78 ? 43.161 8.919 36.061 1.00 44.09 272 PRO A C 1
ATOM 635 O O . PRO A 1 78 ? 42.146 8.390 36.504 1.00 39.28 272 PRO A O 1
ATOM 639 N N . SER A 1 79 ? 43.342 9.161 34.767 1.00 38.08 273 SER A N 1
ATOM 640 C CA . SER A 1 79 ? 42.273 8.888 33.808 1.00 38.69 273 SER A CA 1
ATOM 641 C C . SER A 1 79 ? 41.777 7.441 33.878 1.00 38.36 273 SER A C 1
ATOM 642 O O . SER A 1 79 ? 40.585 7.168 33.685 1.00 33.44 273 SER A O 1
ATOM 645 N N . ALA A 1 80 ? 42.687 6.515 34.157 1.00 44.04 274 ALA A N 1
ATOM 646 C CA . ALA A 1 80 ? 42.334 5.101 34.221 1.00 47.07 274 ALA A CA 1
ATOM 647 C C . ALA A 1 80 ? 41.370 4.825 35.371 1.00 42.79 274 ALA A C 1
ATOM 648 O O . ALA A 1 80 ? 40.381 4.101 35.211 1.00 35.17 274 ALA A O 1
ATOM 650 N N . THR A 1 81 ? 41.657 5.411 36.529 1.00 41.02 275 THR A N 1
ATOM 651 C CA . THR A 1 81 ? 40.818 5.212 37.703 1.00 45.79 275 THR A CA 1
ATOM 652 C C . THR A 1 81 ? 39.504 5.972 37.543 1.00 37.14 275 THR A C 1
ATOM 653 O O . THR A 1 81 ? 38.486 5.572 38.092 1.00 34.70 275 THR A O 1
ATOM 657 N N . VAL A 1 82 ? 39.530 7.062 36.780 1.00 29.86 276 VAL A N 1
ATOM 658 C CA . VAL A 1 82 ? 38.310 7.804 36.467 1.00 32.94 2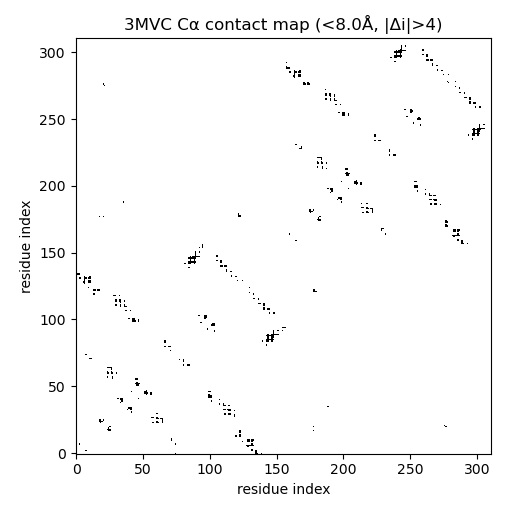76 VAL A CA 1
ATOM 659 C C . VAL A 1 82 ? 37.306 6.924 35.734 1.00 28.28 276 VAL A C 1
ATOM 660 O O . VAL A 1 82 ? 36.132 6.870 36.090 1.00 23.48 276 VAL A O 1
ATOM 664 N N . ALA A 1 83 ? 37.769 6.240 34.695 1.00 20.42 277 ALA A N 1
ATOM 665 C CA . ALA A 1 83 ? 36.927 5.296 33.979 1.00 19.59 277 ALA A CA 1
ATOM 666 C C . ALA A 1 83 ? 36.433 4.206 34.927 1.00 19.58 277 ALA A C 1
ATOM 667 O O . ALA A 1 83 ? 35.258 3.849 34.910 1.00 20.74 277 ALA A O 1
ATOM 669 N N . GLY A 1 84 ? 37.334 3.683 35.753 1.00 20.02 278 GLY A N 1
ATOM 670 C CA . GLY A 1 84 ? 36.986 2.644 36.702 1.00 19.26 278 GLY A CA 1
ATOM 671 C C . GLY A 1 84 ? 35.927 3.087 37.699 1.00 21.20 278 GLY A C 1
ATOM 672 O O . GLY A 1 84 ? 35.030 2.317 38.048 1.00 20.84 278 GLY A O 1
ATOM 673 N N . LEU A 1 85 ? 36.040 4.327 38.171 1.00 20.02 279 LEU A N 1
ATOM 674 C CA . LEU A 1 85 ? 35.070 4.881 39.114 1.00 19.46 279 LEU A CA 1
ATOM 675 C C . LEU A 1 85 ? 33.710 5.080 38.460 1.00 19.14 279 LEU A C 1
ATOM 676 O O . LEU A 1 85 ? 32.686 4.729 39.035 1.00 18.09 279 LEU A O 1
ATOM 681 N N . ARG A 1 86 ? 33.697 5.636 37.253 1.00 16.36 280 ARG A N 1
ATOM 682 C CA . ARG A 1 86 ? 32.439 5.809 36.538 1.00 16.14 280 ARG A CA 1
ATOM 683 C C . ARG A 1 86 ? 31.784 4.456 36.263 1.00 22.03 280 ARG A C 1
ATOM 684 O O . ARG A 1 86 ? 30.574 4.308 36.411 1.00 19.08 280 ARG A O 1
ATOM 692 N N . GLU A 1 87 ? 32.587 3.473 35.864 1.00 17.95 281 GLU A N 1
ATOM 693 C CA . GLU A 1 87 ? 32.083 2.117 35.658 1.00 21.34 281 GLU A CA 1
ATOM 694 C C . GLU A 1 87 ? 31.467 1.524 36.924 1.00 17.57 281 GLU A C 1
ATOM 695 O O . GLU A 1 87 ? 30.420 0.879 36.871 1.00 19.57 281 GLU A O 1
ATOM 701 N N . ALA A 1 88 ? 32.128 1.729 38.060 1.00 16.48 282 ALA A N 1
ATOM 702 C CA . ALA A 1 88 ? 31.617 1.231 39.330 1.00 17.75 282 ALA A CA 1
ATOM 703 C C . ALA A 1 88 ? 30.260 1.880 39.630 1.00 16.67 282 ALA A C 1
ATOM 704 O O . ALA A 1 88 ? 29.324 1.213 40.069 1.00 16.51 282 ALA A O 1
ATOM 706 N N . GLY A 1 89 ? 30.153 3.183 39.391 1.00 15.93 283 GLY A N 1
ATOM 707 C CA . GLY A 1 89 ? 28.904 3.884 39.630 1.00 16.69 283 GLY A CA 1
ATOM 708 C C . GLY A 1 89 ? 27.786 3.317 38.769 1.00 16.06 283 GLY A C 1
ATOM 709 O O . GLY A 1 89 ? 26.656 3.116 39.220 1.00 17.59 283 GLY A O 1
ATOM 710 N N . GLU A 1 90 ? 28.127 3.059 37.512 1.00 16.17 284 GLU A N 1
ATOM 711 C CA A GLU A 1 90 ? 27.166 2.526 36.553 0.44 18.48 284 GLU A CA 1
ATOM 712 C CA B GLU A 1 90 ? 27.215 2.501 36.523 0.56 19.54 284 GLU A CA 1
ATOM 713 C C . GLU A 1 90 ? 26.563 1.202 37.003 1.00 20.59 284 GLU A C 1
ATOM 714 O O . GLU A 1 90 ? 25.417 0.899 36.663 1.00 18.38 284 GLU A O 1
ATOM 725 N N . LYS A 1 91 ? 27.312 0.431 37.789 1.00 17.87 285 LYS A N 1
ATOM 726 C CA . LYS A 1 91 ? 26.852 -0.877 38.264 1.00 17.88 285 LYS A CA 1
ATOM 727 C C . LYS A 1 91 ? 25.660 -0.805 39.224 1.00 16.97 285 LYS A C 1
ATOM 728 O O . LYS A 1 91 ? 25.107 -1.845 39.605 1.00 19.44 285 LYS A O 1
ATOM 734 N N . HIS A 1 92 ? 25.265 0.404 39.623 1.00 16.49 286 HIS A N 1
ATOM 735 C CA . HIS A 1 92 ? 24.172 0.574 40.587 1.00 16.03 286 HIS A CA 1
ATOM 736 C C . HIS A 1 92 ? 22.822 0.923 39.974 1.00 16.92 286 HIS A C 1
ATOM 737 O O . HIS A 1 92 ? 21.895 1.332 40.674 1.00 17.95 286 HIS A O 1
ATOM 744 N N . VAL A 1 93 ? 22.723 0.717 38.665 1.00 15.16 287 VAL A N 1
ATOM 745 C CA . VAL A 1 93 ? 21.474 0.879 37.939 1.00 16.37 287 VAL A CA 1
ATOM 746 C C . VAL A 1 93 ? 20.819 -0.479 37.737 1.00 16.05 287 VAL A C 1
ATOM 747 O O . VAL A 1 93 ? 21.362 -1.353 37.063 1.00 20.61 287 VAL A O 1
ATOM 751 N N . TRP A 1 94 ? 19.648 -0.644 38.341 1.00 19.45 288 TRP A N 1
ATOM 752 C CA . TRP A 1 94 ? 18.925 -1.909 38.304 1.00 18.53 288 TRP A CA 1
ATOM 753 C C . TRP A 1 94 ? 17.523 -1.662 37.772 1.00 22.76 288 TRP A C 1
ATOM 754 O O . TRP A 1 94 ? 16.839 -0.748 38.233 1.00 21.76 288 TRP A O 1
ATOM 765 N N . PRO A 1 95 ? 17.096 -2.464 36.786 1.00 26.86 289 PRO A N 1
ATOM 766 C CA . PRO A 1 95 ? 15.757 -2.333 36.204 1.00 24.11 289 PRO A CA 1
ATOM 767 C C . PRO A 1 95 ? 14.669 -2.227 37.271 1.00 32.02 289 PRO A C 1
ATOM 768 O O . PRO A 1 95 ? 13.850 -1.324 37.179 1.00 29.80 289 PRO A O 1
ATOM 772 N N . THR A 1 96 ? 14.661 -3.113 38.263 1.00 24.79 290 THR A N 1
ATOM 773 C CA . THR A 1 96 ? 13.778 -2.949 39.421 1.00 25.16 290 THR A CA 1
ATOM 774 C C . THR A 1 96 ? 14.532 -2.153 40.478 1.00 21.90 290 THR A C 1
ATOM 775 O O . THR A 1 96 ? 15.474 -2.661 41.086 1.00 22.60 290 THR A O 1
ATOM 779 N N . ARG A 1 97 ? 14.125 -0.905 40.696 1.00 21.00 291 ARG A N 1
ATOM 780 C CA . ARG A 1 97 ? 14.914 -0.001 41.528 1.00 18.50 291 ARG A CA 1
ATOM 781 C C . ARG A 1 97 ? 15.114 -0.536 42.935 1.00 21.70 291 ARG A C 1
ATOM 782 O O . ARG A 1 97 ? 16.177 -0.347 43.520 1.00 20.44 291 ARG A O 1
ATOM 790 N N . ASN A 1 98 ? 14.102 -1.204 43.480 1.00 20.59 292 ASN A N 1
ATOM 791 C CA . ASN A 1 98 ? 14.247 -1.754 44.821 1.00 28.94 292 ASN A CA 1
ATOM 792 C C . ASN A 1 98 ? 14.625 -3.234 44.823 1.00 23.05 292 ASN A C 1
ATOM 793 O O . ASN A 1 98 ? 14.249 -3.974 45.727 1.00 25.83 292 ASN A O 1
ATOM 798 N N . GLN A 1 99 ? 15.400 -3.641 43.818 1.00 24.33 293 GLN A N 1
ATOM 799 C CA . GLN A 1 99 ? 15.882 -5.015 43.706 1.00 26.87 293 GLN A CA 1
ATOM 800 C C . GLN A 1 99 ? 16.567 -5.482 44.990 1.00 33.45 293 GLN A C 1
ATOM 801 O O . GLN A 1 99 ? 16.491 -6.653 45.357 1.00 26.25 293 GLN A O 1
ATOM 807 N N . TYR A 1 100 ? 17.237 -4.559 45.672 1.00 23.60 294 TYR A N 1
ATOM 808 C CA . TYR A 1 100 ? 17.981 -4.892 46.882 1.00 24.49 294 TYR A CA 1
ATOM 809 C C . TYR A 1 100 ? 17.408 -4.198 48.120 1.00 31.19 294 TYR A C 1
ATOM 810 O O . TYR A 1 100 ? 18.140 -3.826 49.041 1.00 31.21 294 TYR A O 1
ATOM 819 N N . GLY A 1 101 ? 16.087 -4.035 48.132 1.00 27.27 295 GLY A N 1
ATOM 820 C CA . GLY A 1 101 ? 15.377 -3.515 49.291 1.00 28.44 295 GLY A CA 1
ATOM 821 C C . GLY A 1 101 ? 15.131 -2.021 49.236 1.00 38.28 295 GLY A C 1
ATOM 822 O O . GLY A 1 101 ? 13.991 -1.565 49.289 1.00 52.10 295 GLY A O 1
ATOM 823 N N . CYS A 1 102 ? 16.211 -1.258 49.142 1.00 29.93 296 CYS A N 1
ATOM 824 C CA . CYS A 1 102 ? 16.130 0.195 49.067 1.00 23.77 296 CYS A CA 1
ATOM 825 C C . CYS A 1 102 ? 16.743 0.631 47.750 1.00 20.16 296 CYS A C 1
ATOM 826 O O . CYS A 1 102 ? 17.760 0.081 47.349 1.00 19.64 296 CYS A O 1
ATOM 829 N N . PRO A 1 103 ? 16.123 1.606 47.060 1.00 16.51 297 PRO A N 1
ATOM 830 C CA . PRO A 1 103 ? 16.725 2.027 45.791 1.00 16.63 297 PRO A CA 1
ATOM 831 C C . PRO A 1 103 ? 18.034 2.790 45.972 1.00 14.29 297 PRO A C 1
ATOM 832 O O . PRO A 1 103 ? 18.285 3.389 47.019 1.00 16.25 297 PRO A O 1
ATOM 836 N N . PHE A 1 104 ? 18.863 2.763 44.938 1.00 14.75 298 PHE A N 1
ATOM 837 C CA . PHE A 1 104 ? 20.084 3.552 44.914 1.00 15.12 298 PHE A CA 1
ATOM 838 C C . PHE A 1 104 ? 19.786 4.961 44.407 1.00 13.63 298 PHE A C 1
ATOM 839 O O . PHE A 1 104 ? 19.073 5.131 43.420 1.00 15.08 298 PHE A O 1
ATOM 847 N N . HIS A 1 105 ? 20.327 5.966 45.089 1.00 13.50 299 HIS A N 1
ATOM 848 C CA . HIS A 1 105 ? 20.277 7.345 44.612 1.00 14.38 299 HIS A CA 1
ATOM 849 C C . HIS A 1 105 ? 21.627 8.003 44.893 1.00 15.12 299 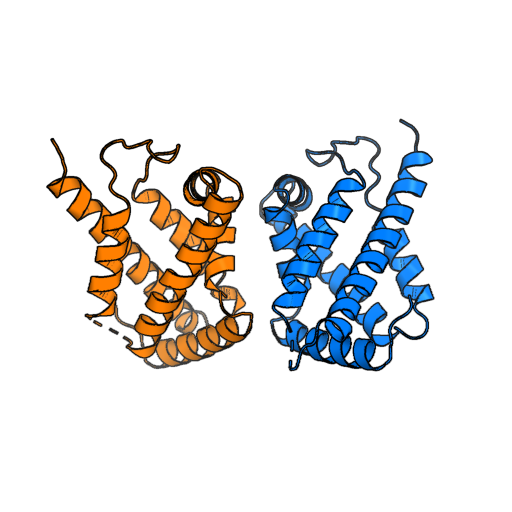HIS A C 1
ATOM 850 O O . HIS A 1 105 ? 22.376 7.536 45.750 1.00 15.22 299 HIS A O 1
ATOM 857 N N . ALA A 1 106 ? 21.930 9.091 44.188 1.00 17.26 300 ALA A N 1
ATOM 858 C CA . ALA A 1 106 ? 23.218 9.774 44.338 1.00 16.32 300 ALA A CA 1
ATOM 859 C C . ALA A 1 106 ? 23.510 10.205 45.777 1.00 17.02 300 ALA A C 1
ATOM 860 O O . ALA A 1 106 ? 24.666 10.251 46.196 1.00 16.33 300 ALA A O 1
ATOM 862 N N . HIS A 1 107 ? 22.463 10.510 46.536 1.00 14.63 301 HIS A N 1
ATOM 863 C CA . HIS A 1 107 ? 22.631 10.950 47.916 1.00 14.45 301 HIS A CA 1
ATOM 864 C C . HIS A 1 107 ? 23.395 9.931 48.763 1.00 15.17 301 HIS A C 1
ATOM 865 O O . HIS A 1 107 ? 24.141 10.315 49.677 1.00 15.81 301 HIS A O 1
ATOM 872 N N . LEU A 1 108 ? 23.225 8.644 48.464 1.00 14.37 302 LEU A N 1
ATOM 873 C CA . LEU A 1 108 ? 23.947 7.606 49.197 1.00 13.63 302 LEU A CA 1
ATOM 874 C C . LEU A 1 108 ? 25.457 7.811 49.098 1.00 14.15 302 LEU A C 1
ATOM 875 O O . LEU A 1 108 ? 26.193 7.527 50.045 1.00 14.84 302 LEU A O 1
ATOM 880 N N . LEU A 1 109 ? 25.909 8.290 47.940 1.00 14.72 303 LEU A N 1
ATOM 881 C CA . LEU A 1 109 ? 27.342 8.508 47.705 1.00 13.59 303 LEU A CA 1
ATOM 882 C C . LEU A 1 109 ? 27.864 9.736 48.442 1.00 14.91 303 LEU A C 1
ATOM 883 O O . LEU A 1 109 ? 29.043 9.800 48.791 1.00 15.93 303 LEU A O 1
ATOM 888 N N . ASP A 1 110 ? 26.988 10.711 48.679 1.00 13.95 304 ASP A N 1
ATOM 889 C CA . ASP A 1 110 ? 27.320 11.870 49.513 1.00 16.03 304 ASP A CA 1
ATOM 890 C C . ASP A 1 110 ? 27.520 11.444 50.961 1.00 14.93 304 ASP A C 1
ATOM 891 O O . ASP A 1 110 ? 28.396 11.958 51.664 1.00 15.11 304 ASP A O 1
ATOM 896 N N . GLN A 1 111 ? 26.697 10.503 51.406 1.00 13.85 305 GLN A N 1
ATOM 897 C CA . GLN A 1 111 ? 26.826 9.950 52.749 1.00 15.25 305 GLN A CA 1
ATOM 898 C C . GLN A 1 111 ? 28.091 9.103 52.854 1.00 13.75 305 GLN A C 1
ATOM 899 O O . GLN A 1 111 ? 28.808 9.164 53.859 1.00 14.89 305 GLN A O 1
ATOM 905 N N . PHE A 1 112 ? 28.366 8.330 51.807 1.00 13.13 306 PHE A N 1
ATOM 906 C CA . PHE A 1 112 ? 29.617 7.584 51.701 1.00 13.30 306 PHE A CA 1
ATOM 907 C C . PHE A 1 112 ? 30.816 8.538 51.798 1.00 13.92 306 PHE A C 1
ATOM 908 O O . PHE A 1 112 ? 31.806 8.235 52.471 1.00 13.64 306 PHE A O 1
ATOM 916 N N . ALA A 1 113 ? 30.730 9.689 51.132 1.00 12.89 307 ALA A N 1
ATOM 917 C CA . ALA A 1 113 ? 31.825 10.664 51.175 1.00 11.20 307 ALA A CA 1
ATOM 918 C C . ALA A 1 113 ? 32.066 11.151 52.600 1.00 12.68 307 ALA A C 1
ATOM 919 O O . ALA A 1 113 ? 33.207 11.233 53.062 1.00 13.37 307 ALA A O 1
ATOM 921 N N . THR A 1 114 ? 30.987 11.472 53.306 1.00 12.92 308 THR A N 1
ATOM 922 C CA . THR A 1 114 ? 31.105 11.884 54.700 1.00 13.70 308 THR A CA 1
ATOM 923 C C . THR A 1 114 ? 31.766 10.797 55.545 1.00 14.00 308 THR A C 1
ATOM 924 O O . THR A 1 114 ? 32.667 11.079 56.342 1.00 14.48 308 THR A O 1
ATOM 928 N N . ALA A 1 115 ? 31.315 9.559 55.359 1.00 12.66 309 ALA A N 1
ATOM 929 C CA . ALA A 1 115 ? 31.850 8.416 56.084 1.00 14.34 309 ALA A CA 1
ATOM 930 C C . ALA A 1 115 ? 33.345 8.268 55.830 1.00 13.24 309 ALA A C 1
ATOM 931 O O . ALA A 1 115 ? 34.129 8.036 56.754 1.00 15.00 309 ALA A O 1
ATOM 933 N N . MET A 1 116 ? 33.743 8.405 54.573 1.00 12.61 310 MET A N 1
ATOM 934 C CA . MET A 1 116 ? 35.153 8.247 54.232 1.00 14.42 310 MET A CA 1
ATOM 935 C C . MET A 1 116 ? 36.000 9.378 54.803 1.00 12.49 310 MET A C 1
ATOM 936 O O . MET A 1 116 ? 37.066 9.135 55.363 1.00 12.63 310 MET A O 1
ATOM 941 N N . ILE A 1 117 ? 35.532 10.613 54.672 1.00 13.38 311 ILE A N 1
ATOM 942 C CA . ILE A 1 117 ? 36.287 11.735 55.216 1.00 13.18 311 ILE A CA 1
ATOM 943 C C . ILE A 1 117 ? 36.499 11.566 56.719 1.00 13.02 311 ILE A C 1
ATOM 944 O O . ILE A 1 117 ? 37.594 11.794 57.229 1.00 15.18 311 ILE A O 1
ATOM 949 N N . GLU A 1 118 ? 35.463 11.132 57.429 1.00 13.93 312 GLU A N 1
ATOM 950 C CA . GLU A 1 118 ? 35.594 10.877 58.864 1.00 15.24 312 GLU A CA 1
ATOM 951 C C . GLU A 1 118 ? 36.707 9.872 59.162 1.00 15.52 312 GLU A C 1
ATOM 952 O O . GLU A 1 118 ? 37.513 10.074 60.086 1.00 18.28 312 GLU A O 1
ATOM 958 N N . ARG A 1 119 ? 36.769 8.802 58.371 1.00 15.42 313 ARG A N 1
ATOM 959 C CA . ARG A 1 119 ? 37.817 7.804 58.564 1.00 15.06 313 ARG A CA 1
ATOM 960 C C . ARG A 1 119 ? 39.216 8.358 58.287 1.00 15.18 313 ARG A C 1
ATOM 961 O O . ARG A 1 119 ? 40.166 8.020 58.999 1.00 17.75 313 ARG A O 1
ATOM 969 N N . THR A 1 120 ? 39.353 9.211 57.270 1.00 13.50 314 THR A N 1
ATOM 970 C CA . THR A 1 120 ? 40.676 9.753 56.945 1.00 15.86 314 THR A CA 1
ATOM 971 C C . THR A 1 120 ? 41.269 10.509 58.133 1.00 17.93 314 THR A C 1
ATOM 972 O O . THR A 1 120 ? 42.487 10.561 58.297 1.00 20.28 314 THR A O 1
ATOM 976 N N . LEU A 1 121 ? 40.407 11.110 58.948 1.00 18.09 315 LEU A N 1
ATOM 977 C CA . LEU A 1 121 ? 40.867 11.872 60.104 1.00 24.58 315 LEU A CA 1
ATOM 978 C C . LEU A 1 121 ? 41.514 10.973 61.155 1.00 29.12 315 LEU A C 1
ATOM 979 O O . LEU A 1 121 ? 42.310 11.436 61.970 1.00 34.24 315 LEU A O 1
ATOM 984 N N . GLU A 1 122 ? 41.170 9.689 61.130 1.00 25.26 316 GLU A N 1
ATOM 985 C CA . GLU A 1 122 ? 41.755 8.726 62.056 1.00 29.08 316 GLU A CA 1
ATOM 986 C C . GLU A 1 122 ? 43.114 8.223 61.577 1.00 32.73 316 GLU A C 1
ATOM 987 O O . GLU A 1 122 ? 43.932 7.784 62.385 1.00 33.89 316 GLU A O 1
ATOM 993 N N . TRP A 1 123 ? 43.360 8.286 60.270 1.00 35.37 317 TRP A N 1
ATOM 994 C CA . TRP A 1 123 ? 44.623 7.791 59.728 1.00 30.96 317 TRP A CA 1
ATOM 995 C C . TRP A 1 123 ? 45.778 8.710 60.077 1.00 39.14 317 TRP A C 1
ATOM 996 O O . TRP A 1 123 ? 46.925 8.284 60.047 1.00 45.19 317 TRP A O 1
ATOM 1007 N N . ASP A 1 128 ? 51.392 14.831 62.725 1.00 48.57 322 ASP A N 1
ATOM 1008 C CA . ASP A 1 128 ? 51.999 15.680 61.707 1.00 57.49 322 ASP A CA 1
ATOM 1009 C C . ASP A 1 128 ? 50.989 16.037 60.620 1.00 54.18 322 ASP A C 1
ATOM 1010 O O . ASP A 1 128 ? 51.297 15.981 59.431 1.00 58.56 322 ASP A O 1
ATOM 1012 N N . ARG A 1 129 ? 49.782 16.394 61.045 1.00 37.86 323 ARG A N 1
ATOM 1013 C CA . ARG A 1 129 ? 48.720 16.818 60.143 1.00 27.93 323 ARG A CA 1
ATOM 1014 C C . ARG A 1 129 ? 48.511 18.320 60.289 1.00 25.31 323 ARG A C 1
ATOM 1015 O O . ARG A 1 129 ? 48.728 18.870 61.364 1.00 26.05 323 ARG A O 1
ATOM 1023 N N . THR A 1 130 ? 48.117 18.980 59.203 1.00 19.79 324 THR A N 1
ATOM 1024 C CA . THR A 1 130 ? 47.668 20.371 59.258 1.00 22.48 324 THR A CA 1
ATOM 1025 C C . THR A 1 130 ? 46.327 20.464 58.550 1.00 21.73 324 THR A C 1
ATOM 1026 O O . THR A 1 130 ? 45.941 19.553 57.824 1.00 18.36 324 THR A O 1
ATOM 1030 N N . GLU A 1 131 ? 45.608 21.562 58.746 1.00 17.98 325 GLU A N 1
ATOM 1031 C CA . GLU A 1 131 ? 44.332 21.710 58.062 1.00 16.12 325 GLU A CA 1
ATOM 1032 C C . GLU A 1 131 ? 44.538 21.715 56.550 1.00 14.63 325 GLU A C 1
ATOM 1033 O O . GLU A 1 131 ? 43.789 21.080 55.808 1.00 15.30 325 GLU A O 1
ATOM 1039 N N . THR A 1 132 ? 45.597 22.371 56.095 1.00 15.39 326 THR A N 1
ATOM 1040 C CA . THR A 1 132 ? 45.843 22.449 54.666 1.00 15.58 326 THR A CA 1
ATOM 1041 C C . THR A 1 132 ? 46.177 21.078 54.070 1.00 16.02 326 THR A C 1
ATOM 1042 O O . THR A 1 132 ? 45.632 20.698 53.034 1.00 16.32 326 THR A O 1
ATOM 1046 N N . THR A 1 133 ? 47.048 20.314 54.722 1.00 16.61 327 THR A N 1
ATOM 1047 C CA . THR A 1 133 ? 47.380 19.006 54.162 1.00 16.19 327 THR A CA 1
ATOM 1048 C C . THR A 1 133 ? 46.200 18.033 54.234 1.00 16.06 327 THR A C 1
ATOM 1049 O O . THR A 1 133 ? 45.972 17.266 53.305 1.00 16.42 327 THR A O 1
ATOM 1053 N N . GLN A 1 134 ? 45.448 18.076 55.332 1.00 15.36 328 GLN A N 1
ATOM 1054 C CA . GLN A 1 134 ? 44.284 17.206 55.490 1.00 16.26 328 GLN A CA 1
ATOM 1055 C C . GLN A 1 134 ? 43.252 17.462 54.394 1.00 14.73 328 GLN A C 1
ATOM 1056 O O . GLN A 1 134 ? 42.526 16.554 53.983 1.00 15.35 328 GLN A O 1
ATOM 1062 N N . ARG A 1 135 ? 43.196 18.693 53.899 1.00 14.49 329 ARG A N 1
ATOM 1063 C CA . ARG A 1 135 ? 42.232 19.033 52.853 1.00 15.37 329 ARG A CA 1
ATOM 1064 C C . ARG A 1 135 ? 42.538 18.250 51.565 1.00 15.80 329 ARG A C 1
ATOM 1065 O O . ARG A 1 135 ? 41.690 18.104 50.690 1.00 19.71 329 ARG A O 1
ATOM 1073 N N . GLY A 1 136 ? 43.746 17.702 51.473 1.00 13.76 330 GLY A N 1
ATOM 1074 C CA . GLY A 1 136 ? 44.066 16.787 50.389 1.00 15.35 330 GLY A CA 1
ATOM 1075 C C . GLY A 1 136 ? 43.107 15.599 50.356 1.00 13.78 330 GLY A C 1
ATOM 1076 O O . GLY A 1 136 ? 42.677 15.162 49.278 1.00 13.17 330 GLY A O 1
ATOM 1077 N N . TRP A 1 137 ? 42.768 15.064 51.531 1.00 13.01 331 TRP A N 1
ATOM 1078 C CA . TRP A 1 137 ? 41.784 13.977 51.621 1.00 13.49 331 TRP A CA 1
ATOM 1079 C C . TRP A 1 137 ? 40.386 14.412 51.191 1.00 13.54 331 TRP A C 1
ATOM 1080 O O . TRP A 1 137 ? 39.672 13.660 50.530 1.00 14.23 331 TRP A O 1
ATOM 1091 N N . THR A 1 138 ? 39.986 15.615 51.581 1.00 13.88 332 THR A N 1
ATOM 1092 C CA . THR A 1 138 ? 38.677 16.115 51.175 1.00 14.97 332 THR A CA 1
ATOM 1093 C C . THR A 1 138 ? 38.606 16.201 49.653 1.00 13.20 332 THR A C 1
ATOM 1094 O O . THR A 1 138 ? 37.613 15.793 49.052 1.00 15.34 332 THR A O 1
ATOM 1098 N N . LYS A 1 139 ? 39.669 16.707 49.030 1.00 14.16 333 LYS A N 1
ATOM 1099 C CA . LYS A 1 139 ? 39.721 16.793 47.572 1.00 13.72 333 LYS A CA 1
ATOM 1100 C C . LYS A 1 139 ? 39.577 15.425 46.933 1.00 13.94 333 LYS A C 1
ATOM 1101 O O . LYS A 1 139 ? 38.783 15.236 46.005 1.00 14.44 333 LYS A O 1
ATOM 1107 N N . ILE A 1 140 ? 40.349 14.466 47.431 1.00 12.89 334 ILE A N 1
ATOM 1108 C CA . ILE A 1 140 ? 40.316 13.112 46.891 1.00 11.96 334 ILE A CA 1
ATOM 1109 C C . ILE A 1 140 ? 38.941 12.462 47.046 1.00 12.97 334 ILE A C 1
ATOM 1110 O O . ILE A 1 140 ? 38.419 11.868 46.100 1.00 13.76 334 ILE A O 1
ATOM 1115 N N . VAL A 1 141 ? 38.340 12.580 48.229 1.00 12.96 335 VAL A N 1
ATOM 1116 C CA . VAL A 1 141 ? 37.041 11.944 48.461 1.00 12.21 335 VAL A CA 1
ATOM 1117 C C . VAL A 1 141 ? 35.952 12.575 47.602 1.00 13.42 335 VAL A C 1
ATOM 1118 O O . VAL A 1 141 ? 35.106 11.870 47.037 1.00 14.68 335 VAL A O 1
ATOM 1122 N N . LEU A 1 142 ? 35.967 13.902 47.492 1.00 13.49 336 LEU A N 1
ATOM 1123 C CA . LEU A 1 142 ? 35.014 14.583 46.612 1.00 14.60 336 LEU A CA 1
ATOM 1124 C C . LEU A 1 142 ? 35.163 14.128 45.160 1.00 14.54 336 LEU A C 1
ATOM 1125 O O . LEU A 1 142 ? 34.167 13.899 44.468 1.00 17.12 336 LEU A O 1
ATOM 1130 N N . PHE A 1 143 ? 36.408 14.006 44.698 1.00 13.56 337 PHE A N 1
ATOM 1131 C CA . PHE A 1 143 ? 36.677 13.552 43.339 1.00 16.29 337 PHE A CA 1
ATOM 1132 C C . PHE A 1 143 ? 36.143 12.140 43.120 1.00 17.09 337 PHE A C 1
ATOM 1133 O O . PHE A 1 143 ? 35.421 11.863 42.151 1.00 16.52 337 PHE A O 1
ATOM 1141 N N . VAL A 1 144 ? 36.483 11.254 44.048 1.00 14.36 338 VAL A N 1
ATOM 1142 C CA . VAL A 1 144 ? 36.081 9.862 43.959 1.00 14.74 338 VAL A CA 1
ATOM 1143 C C . VAL A 1 144 ? 34.561 9.732 43.932 1.00 14.10 338 VAL A C 1
ATOM 1144 O O . VAL A 1 144 ? 34.000 9.079 43.053 1.00 15.35 338 VAL A O 1
ATOM 1148 N N . THR A 1 145 ? 33.882 10.352 44.888 1.00 15.33 339 THR A N 1
ATOM 1149 C CA . THR A 1 145 ? 32.434 10.177 44.938 1.00 16.48 339 THR A CA 1
ATOM 1150 C C . THR A 1 145 ? 31.726 10.910 43.800 1.00 16.57 339 THR A C 1
ATOM 1151 O O . THR A 1 145 ? 30.682 10.459 43.322 1.00 17.35 339 THR A O 1
ATOM 1155 N N . GLU A 1 146 ? 32.314 12.004 43.323 1.00 16.87 340 GLU A N 1
ATOM 1156 C CA . GLU A 1 146 ? 31.755 12.697 42.159 1.00 20.13 340 GLU A CA 1
ATOM 1157 C C . GLU A 1 146 ? 31.800 11.822 40.898 1.00 16.17 340 GLU A C 1
ATOM 1158 O O . GLU A 1 146 ? 30.841 11.792 40.117 1.00 19.68 340 GLU A O 1
ATOM 1164 N N . GLN A 1 147 ? 32.892 11.088 40.710 1.00 16.65 341 GLN A N 1
ATOM 1165 C CA . GLN A 1 147 ? 33.004 10.224 39.534 1.00 17.36 341 GLN A CA 1
ATOM 1166 C C . GLN A 1 147 ? 32.048 9.033 39.649 1.00 18.21 341 GLN A C 1
ATOM 1167 O O . GLN A 1 147 ? 31.430 8.627 38.664 1.00 18.09 341 GLN A O 1
ATOM 1173 N N . LEU A 1 148 ? 31.925 8.478 40.849 1.00 16.23 342 LEU A N 1
ATOM 1174 C CA . LEU A 1 148 ? 30.912 7.452 41.095 1.00 15.08 342 LEU A CA 1
ATOM 1175 C C . LEU A 1 148 ? 29.502 7.963 40.794 1.00 15.31 342 LEU A C 1
ATOM 1176 O O . LEU A 1 148 ? 28.713 7.275 40.149 1.00 17.10 342 LEU A O 1
ATOM 1181 N N . LYS A 1 149 ? 29.193 9.167 41.266 1.00 16.02 343 LYS A N 1
ATOM 1182 C CA . LYS A 1 149 ? 27.880 9.767 41.059 1.00 16.73 343 LYS A CA 1
ATOM 1183 C C . LYS A 1 149 ? 27.591 9.988 39.579 1.00 21.46 343 LYS A C 1
ATOM 1184 O O . LYS A 1 149 ? 26.488 9.696 39.112 1.00 18.96 343 LYS A O 1
ATOM 1190 N N . GLU A 1 150 ? 28.576 10.500 38.844 1.00 18.90 344 GLU A N 1
ATOM 1191 C CA . GLU A 1 150 ? 28.396 10.773 37.422 1.00 19.54 344 GLU A CA 1
ATOM 1192 C C . GLU A 1 150 ? 28.173 9.475 36.655 1.00 21.86 344 GLU A C 1
ATOM 1193 O O . GLU A 1 150 ? 27.328 9.405 35.765 1.00 22.72 344 GLU A O 1
ATOM 1199 N N . GLY A 1 151 ? 28.932 8.442 37.009 1.00 21.15 345 GLY A N 1
ATOM 1200 C CA . GLY A 1 151 ? 28.750 7.134 36.405 1.00 17.80 345 GLY A CA 1
ATOM 1201 C C . GLY A 1 151 ? 27.345 6.596 36.642 1.00 16.05 345 GLY A C 1
ATOM 1202 O O . GLY A 1 151 ? 26.689 6.114 35.713 1.00 20.43 345 GLY A O 1
ATOM 1203 N N . PHE A 1 152 ? 26.888 6.669 37.887 1.00 17.47 346 PHE A N 1
ATOM 1204 C CA . PHE A 1 152 ? 25.531 6.242 38.223 1.00 17.53 346 PHE A CA 1
ATOM 1205 C C . PHE A 1 152 ? 24.451 7.100 37.551 1.00 19.48 346 PHE A C 1
ATOM 1206 O O . PHE A 1 152 ? 23.547 6.581 36.893 1.00 19.13 346 PHE A O 1
ATOM 1214 N N . GLN A 1 153 ? 24.540 8.412 37.725 1.00 22.15 347 GLN A N 1
ATOM 1215 C CA . GLN A 1 153 ? 23.473 9.300 37.264 1.00 26.18 347 GLN A CA 1
ATOM 1216 C C . GLN A 1 153 ? 23.325 9.315 35.746 1.00 24.41 347 GLN A C 1
ATOM 1217 O O . GLN A 1 153 ? 22.206 9.339 35.226 1.00 27.76 347 GLN A O 1
ATOM 1223 N N . ASP A 1 154 ? 24.447 9.311 35.032 1.00 29.46 348 ASP A N 1
ATOM 1224 C CA . ASP A 1 154 ? 24.414 9.273 33.575 1.00 33.72 348 ASP A CA 1
ATOM 1225 C C . ASP A 1 154 ? 23.781 7.972 33.097 1.00 33.18 348 ASP A C 1
ATOM 1226 O O . ASP A 1 154 ? 23.009 7.955 32.144 1.00 34.78 348 ASP A O 1
ATOM 1231 N N . GLU A 1 155 ? 24.117 6.877 33.766 1.00 28.44 349 GLU A N 1
ATOM 1232 C CA . GLU A 1 155 ? 23.547 5.579 33.436 1.00 24.85 349 GLU A CA 1
ATOM 1233 C C . GLU A 1 155 ? 22.057 5.487 33.809 1.00 25.47 349 GLU A C 1
ATOM 1234 O O . GLU A 1 155 ? 21.253 4.998 33.017 1.00 21.68 349 GLU A O 1
ATOM 1240 N N . GLN A 1 156 ? 21.694 5.962 35.003 1.00 24.88 350 GLN A N 1
ATOM 1241 C CA . GLN A 1 156 ? 20.308 5.882 35.495 1.00 23.14 350 GLN A CA 1
ATOM 1242 C C . GLN A 1 156 ? 19.372 6.767 34.682 1.00 31.20 350 GLN A C 1
ATOM 1243 O O . GLN A 1 156 ? 18.223 6.388 34.403 1.00 25.04 350 GLN A O 1
ATOM 1249 N N . LYS A 1 157 ? 19.858 7.945 34.301 1.00 30.31 351 LYS A N 1
ATOM 1250 C CA . LYS A 1 157 ? 19.059 8.877 33.511 1.00 32.52 351 LYS A CA 1
ATOM 1251 C C . LYS A 1 157 ? 18.725 8.286 32.147 1.00 28.81 351 LYS A C 1
ATOM 1252 O O . LYS A 1 157 ? 17.653 8.540 31.598 1.00 27.46 351 LYS A O 1
ATOM 1254 N N . ARG A 1 158 ? 19.643 7.490 31.612 1.00 35.41 352 ARG A N 1
ATOM 1255 C CA . ARG A 1 158 ? 19.481 6.890 30.287 1.00 30.21 352 ARG A CA 1
ATOM 1256 C C . ARG A 1 158 ? 18.575 5.659 30.277 1.00 30.52 352 ARG A C 1
ATOM 1257 O O . ARG A 1 158 ? 17.957 5.353 29.265 1.00 37.80 352 ARG A O 1
ATOM 1259 N N . ALA A 1 159 ? 18.503 4.957 31.403 1.00 26.02 353 ALA A N 1
ATOM 1260 C CA . ALA A 1 159 ? 17.713 3.735 31.501 1.00 31.86 353 ALA A CA 1
ATOM 1261 C C . ALA A 1 159 ? 16.216 4.014 31.378 1.00 33.93 353 ALA A C 1
ATOM 1262 O O . ALA A 1 159 ? 15.757 5.106 31.700 1.00 28.86 353 ALA A O 1
ATOM 1264 N N . ARG A 1 160 ? 15.457 3.029 30.904 1.00 31.93 354 ARG A N 1
ATOM 1265 C CA . ARG A 1 160 ? 14.005 3.128 30.939 1.00 37.86 354 ARG A CA 1
ATOM 1266 C C . ARG A 1 160 ? 13.533 3.167 32.382 1.00 42.80 354 ARG A C 1
ATOM 1267 O O . ARG A 1 160 ? 14.256 2.742 33.283 1.00 29.91 354 ARG A O 1
ATOM 1268 N N . ARG A 1 161 ? 12.333 3.688 32.616 1.00 34.88 355 ARG A N 1
ATOM 1269 C CA . ARG A 1 161 ? 11.787 3.730 33.969 1.00 28.35 355 ARG A CA 1
ATOM 1270 C C . ARG A 1 161 ? 10.738 2.643 34.172 1.00 31.68 355 ARG A C 1
ATOM 1271 O O . ARG A 1 161 ? 10.831 1.853 35.110 1.00 31.12 355 ARG A O 1
ATOM 1279 N N . LEU B 1 1 ? 38.854 -14.997 85.544 1.00 47.55 195 LEU B N 1
ATOM 1280 C CA . LEU B 1 1 ? 39.532 -14.828 84.261 1.00 51.90 195 LEU B CA 1
ATOM 1281 C C . LEU B 1 1 ? 40.887 -15.533 84.264 1.00 48.22 195 LEU B C 1
ATOM 1282 O O . LEU B 1 1 ? 41.800 -15.122 84.980 1.00 54.51 195 LEU B O 1
ATOM 1287 N N . HIS B 1 2 ? 41.011 -16.593 83.468 1.00 43.60 196 HIS B N 1
ATOM 1288 C CA . HIS B 1 2 ? 42.255 -17.354 83.399 1.00 42.14 196 HIS B CA 1
ATOM 1289 C C . HIS B 1 2 ? 42.824 -17.382 81.983 1.00 28.11 196 HIS B C 1
ATOM 1290 O O . HIS B 1 2 ? 42.495 -18.272 81.206 1.00 41.17 196 HIS B O 1
ATOM 1297 N N . LEU B 1 3 ? 43.685 -16.429 81.644 1.00 28.06 197 LEU B N 1
ATOM 1298 C CA . LEU B 1 3 ? 44.371 -16.489 80.353 1.00 25.94 197 LEU B CA 1
ATOM 1299 C C . LEU B 1 3 ? 45.715 -17.201 80.478 1.00 21.14 197 LEU B C 1
ATOM 1300 O O . LEU B 1 3 ? 46.396 -17.075 81.493 1.00 24.00 197 LEU B O 1
ATOM 1305 N N . THR B 1 4 ? 46.083 -17.955 79.444 1.00 16.37 198 THR B N 1
ATOM 1306 C CA . THR B 1 4 ? 47.424 -18.517 79.345 1.00 17.74 198 THR B CA 1
ATOM 1307 C C . THR B 1 4 ? 48.389 -17.406 78.941 1.00 18.69 198 THR B C 1
ATOM 1308 O O . THR B 1 4 ? 47.969 -16.360 78.440 1.00 19.48 198 THR B O 1
ATOM 1312 N N . GLN B 1 5 ? 49.682 -17.628 79.145 1.00 18.70 199 GLN B N 1
ATOM 1313 C CA . GLN B 1 5 ? 50.662 -16.611 78.777 1.00 20.11 199 GLN B CA 1
ATOM 1314 C C . GLN B 1 5 ? 50.661 -16.293 77.274 1.00 20.16 199 GLN B C 1
ATOM 1315 O O . GLN B 1 5 ? 50.712 -15.128 76.891 1.00 19.50 199 GLN B O 1
ATOM 1321 N N . PRO B 1 6 ? 50.605 -17.324 76.415 1.00 19.57 200 PRO B N 1
ATOM 1322 C CA . PRO B 1 6 ? 50.530 -17.006 74.985 1.00 17.87 200 PRO B CA 1
ATOM 1323 C C . PRO B 1 6 ? 49.252 -16.223 74.635 1.00 17.89 200 PRO B C 1
ATOM 1324 O O . PRO B 1 6 ? 49.276 -15.363 73.758 1.00 16.82 200 PRO B O 1
ATOM 1328 N N . GLN B 1 7 ? 48.150 -16.509 75.320 1.00 15.59 201 GLN B N 1
ATOM 1329 C CA . GLN B 1 7 ? 46.931 -15.730 75.125 1.00 15.00 201 GLN B CA 1
ATOM 1330 C C . GLN B 1 7 ? 47.124 -14.275 75.532 1.00 16.61 201 GLN B C 1
ATOM 1331 O O . GLN B 1 7 ? 46.690 -13.361 74.830 1.00 15.54 201 GLN B O 1
ATOM 1337 N N . ILE B 1 8 ? 47.801 -14.064 76.655 1.00 14.51 202 ILE B N 1
ATOM 1338 C CA . ILE B 1 8 ? 48.089 -12.715 77.136 1.00 15.59 202 ILE B CA 1
ATOM 1339 C C . ILE B 1 8 ? 48.955 -11.941 76.144 1.00 15.68 202 ILE B C 1
ATOM 1340 O O . ILE B 1 8 ? 48.662 -10.785 75.832 1.00 16.46 202 ILE B O 1
ATOM 1345 N N . LEU B 1 9 ? 50.010 -12.580 75.637 1.00 15.88 203 LEU B N 1
ATOM 1346 C CA . LEU B 1 9 ? 50.872 -11.930 74.652 1.00 18.27 203 LEU B CA 1
ATOM 1347 C C . LEU B 1 9 ? 50.101 -11.563 73.383 1.00 16.66 203 LEU B C 1
ATOM 1348 O O . LEU B 1 9 ? 50.259 -10.472 72.847 1.00 16.16 203 LEU B O 1
ATOM 1353 N N . PHE B 1 10 ? 49.249 -12.473 72.922 1.00 17.06 204 PHE B N 1
ATOM 1354 C CA . PHE B 1 10 ? 48.505 -12.252 71.687 1.00 16.95 204 PHE B CA 1
ATOM 1355 C C . PHE B 1 10 ? 47.470 -11.136 71.855 1.00 17.80 204 PHE B C 1
ATOM 1356 O O . PHE B 1 10 ? 47.318 -10.279 70.985 1.00 18.04 204 PHE B O 1
ATOM 1364 N N . VAL B 1 11 ? 46.768 -11.149 72.982 1.00 15.30 205 VAL B N 1
ATOM 1365 C CA . VAL B 1 11 ? 45.783 -10.116 73.287 1.00 14.27 205 VAL B CA 1
ATOM 1366 C C . VAL B 1 11 ? 46.447 -8.739 73.389 1.00 15.11 205 VAL B C 1
ATOM 1367 O O . VAL B 1 11 ? 45.942 -7.753 72.860 1.00 15.48 205 VAL B O 1
ATOM 1371 N N . ARG B 1 12 ? 47.596 -8.669 74.047 1.00 16.44 206 ARG B N 1
ATOM 1372 C CA . ARG B 1 12 ? 48.279 -7.389 74.155 1.00 18.96 206 ARG B CA 1
ATOM 1373 C C . ARG B 1 12 ? 48.773 -6.897 72.792 1.00 16.99 206 ARG B C 1
ATOM 1374 O O . ARG B 1 12 ? 48.645 -5.719 72.462 1.00 16.95 206 ARG B O 1
ATOM 1382 N N . LYS B 1 13 ? 49.312 -7.804 71.988 1.00 18.71 207 LYS B N 1
ATOM 1383 C CA . LYS B 1 13 ? 49.838 -7.421 70.680 1.00 21.07 207 LYS B CA 1
ATOM 1384 C C . LYS B 1 13 ? 48.724 -6.881 69.782 1.00 17.40 207 LYS B C 1
ATOM 1385 O O . LYS B 1 13 ? 48.855 -5.818 69.166 1.00 19.68 207 LYS B O 1
ATOM 1391 N N . THR B 1 14 ? 47.618 -7.616 69.721 1.00 15.67 208 THR B N 1
ATOM 1392 C CA . THR B 1 14 ? 46.514 -7.254 68.840 1.00 16.12 208 THR B CA 1
ATOM 1393 C C . THR B 1 14 ? 45.765 -6.027 69.360 1.00 14.87 208 THR B C 1
ATOM 1394 O O . THR B 1 14 ? 45.342 -5.177 68.572 1.00 16.72 208 THR B O 1
ATOM 1398 N N . TRP B 1 15 ? 45.614 -5.924 70.678 1.00 15.52 209 TRP B N 1
ATOM 1399 C CA . TRP B 1 15 ? 44.960 -4.754 71.267 1.00 17.30 209 TRP B CA 1
ATOM 1400 C C . TRP B 1 15 ? 45.735 -3.485 70.938 1.00 17.61 209 TRP B C 1
ATOM 1401 O O . TRP B 1 15 ? 45.168 -2.472 70.539 1.00 17.27 209 TRP B O 1
ATOM 1412 N N . ASN B 1 16 ? 47.044 -3.534 71.109 1.00 19.12 210 ASN B N 1
ATOM 1413 C CA . ASN B 1 16 ? 47.828 -2.348 70.838 1.00 21.34 210 ASN B CA 1
ATOM 1414 C C . ASN B 1 16 ? 47.833 -1.995 69.348 1.00 22.42 210 ASN B C 1
ATOM 1415 O O . ASN B 1 16 ? 47.821 -0.819 68.979 1.00 19.52 210 ASN B O 1
ATOM 1420 N N . HIS B 1 17 ? 47.800 -3.012 68.493 1.00 20.31 211 HIS B N 1
ATOM 1421 C CA . HIS B 1 17 ? 47.628 -2.775 67.060 1.00 20.53 211 HIS B CA 1
ATOM 1422 C C . HIS B 1 17 ? 46.307 -2.051 66.781 1.00 22.34 211 HIS B C 1
ATOM 1423 O O . HIS B 1 17 ? 46.274 -1.072 66.036 1.00 20.94 211 HIS B O 1
ATOM 1430 N N . ALA B 1 18 ? 45.223 -2.533 67.389 1.00 18.44 212 ALA B N 1
ATOM 1431 C CA . ALA B 1 18 ? 43.901 -1.928 67.227 1.00 19.31 212 ALA B CA 1
ATOM 1432 C C . ALA B 1 18 ? 43.855 -0.489 67.735 1.00 19.68 212 ALA B C 1
ATOM 1433 O O . ALA B 1 18 ? 43.186 0.366 67.150 1.00 19.46 212 ALA B O 1
ATOM 1435 N N . ARG B 1 19 ? 44.564 -0.216 68.826 1.00 17.76 213 ARG B N 1
ATOM 1436 C CA . ARG B 1 19 ? 44.540 1.117 69.423 1.00 18.63 213 ARG B CA 1
ATOM 1437 C C . ARG B 1 19 ? 45.229 2.149 68.533 1.00 26.95 213 ARG B C 1
ATOM 1438 O O . ARG B 1 19 ? 44.997 3.348 68.676 1.00 24.09 213 ARG B O 1
ATOM 1446 N N . ASN B 1 20 ? 46.063 1.671 67.612 1.00 22.87 214 ASN B N 1
ATOM 1447 C CA . ASN B 1 20 ? 46.753 2.530 66.652 1.00 25.92 214 ASN B CA 1
ATOM 1448 C C . ASN B 1 20 ? 45.830 3.110 65.583 1.00 28.96 214 ASN B C 1
ATOM 1449 O O . ASN B 1 20 ? 46.249 3.945 64.782 1.00 35.30 214 ASN B O 1
ATOM 1454 N N . GLN B 1 21 ? 44.580 2.659 65.563 1.00 23.54 215 GLN B N 1
ATOM 1455 C CA . GLN B 1 21 ? 43.640 3.067 64.525 1.00 28.74 215 GLN B CA 1
ATOM 1456 C C . GLN B 1 21 ? 43.001 4.419 64.829 1.00 36.25 215 GLN B C 1
ATOM 1457 O O . GLN B 1 21 ? 42.399 5.038 63.954 1.00 48.75 215 GLN B O 1
ATOM 1463 N N . GLY B 1 22 ? 43.127 4.875 66.070 1.00 29.58 216 GLY B N 1
ATOM 1464 C CA . GLY B 1 22 ? 42.527 6.137 66.471 1.00 30.86 216 GLY B CA 1
ATOM 1465 C C . GLY B 1 22 ? 42.368 6.249 67.974 1.00 22.28 216 GLY B C 1
ATOM 1466 O O . GLY B 1 22 ? 42.344 5.237 68.675 1.00 27.81 216 GLY B O 1
ATOM 1467 N N . ALA B 1 23 ? 42.270 7.483 68.465 1.00 33.50 217 ALA B N 1
ATOM 1468 C CA . ALA B 1 23 ? 42.156 7.744 69.898 1.00 28.79 217 ALA B CA 1
ATOM 1469 C C . ALA B 1 23 ? 41.002 6.979 70.548 1.00 29.83 217 ALA B C 1
ATOM 1470 O O . ALA B 1 23 ? 41.115 6.520 71.687 1.00 37.07 217 ALA B O 1
ATOM 1472 N N . LEU B 1 24 ? 39.895 6.845 69.824 1.00 23.75 218 LEU B N 1
ATOM 1473 C CA . LEU B 1 24 ? 38.711 6.189 70.370 1.00 21.08 218 LEU B CA 1
ATOM 1474 C C . LEU B 1 24 ? 38.519 4.777 69.820 1.00 17.31 218 LEU B C 1
ATOM 1475 O O . LEU B 1 24 ? 37.474 4.153 70.036 1.00 18.68 218 LEU B O 1
ATOM 1480 N N . GLU B 1 25 ? 39.536 4.269 69.127 1.00 18.72 219 GLU B N 1
ATOM 1481 C CA . GLU B 1 25 ? 39.486 2.928 68.553 1.00 16.66 219 GLU B CA 1
ATOM 1482 C C . GLU B 1 25 ? 40.231 1.906 69.411 1.00 18.45 219 GLU B C 1
ATOM 1483 O O . GLU B 1 25 ? 41.202 2.245 70.094 1.00 18.84 219 GLU B O 1
ATOM 1489 N N . PRO B 1 26 ? 39.790 0.639 69.373 1.00 17.86 220 PRO B N 1
ATOM 1490 C CA . PRO B 1 26 ? 38.636 0.162 68.598 1.00 17.14 220 PRO B CA 1
ATOM 1491 C C . PRO B 1 26 ? 37.274 0.294 69.300 1.00 15.24 220 PRO B C 1
ATOM 1492 O O . PRO B 1 26 ? 36.280 -0.206 68.769 1.00 16.32 220 PRO B O 1
ATOM 1496 N N . ALA B 1 27 ? 37.218 0.957 70.451 1.00 14.31 221 ALA B N 1
ATOM 1497 C CA . ALA B 1 27 ? 35.962 1.058 71.207 1.00 15.60 221 ALA B CA 1
ATOM 1498 C C . ALA B 1 27 ? 34.817 1.592 70.369 1.00 14.76 221 ALA B C 1
ATOM 1499 O O . ALA B 1 27 ? 33.704 1.052 70.400 1.00 15.13 221 ALA B O 1
ATOM 1501 N N . ILE B 1 28 ? 35.069 2.659 69.614 1.00 14.91 222 ILE B N 1
ATOM 1502 C CA . ILE B 1 28 ? 33.961 3.262 68.876 1.00 17.33 222 ILE B CA 1
ATOM 1503 C C . ILE B 1 28 ? 33.423 2.304 67.806 1.00 16.64 222 ILE B C 1
ATOM 1504 O O . ILE B 1 28 ? 32.210 2.211 67.596 1.00 19.27 222 ILE B O 1
ATOM 1509 N N . SER B 1 29 ? 34.319 1.566 67.159 1.00 15.94 223 SER B N 1
ATOM 1510 C CA . SER B 1 29 ? 33.923 0.572 66.167 1.00 18.30 223 SER B CA 1
ATOM 1511 C C . SER B 1 29 ? 33.154 -0.586 66.802 1.00 17.02 223 SER B C 1
ATOM 1512 O O . SER B 1 29 ? 32.242 -1.160 66.191 1.00 16.13 223 SER B O 1
ATOM 1515 N N . ILE B 1 30 ? 33.511 -0.920 68.038 1.00 15.46 224 ILE B N 1
ATOM 1516 C CA . ILE B 1 30 ? 32.803 -1.972 68.763 1.00 14.01 224 ILE B CA 1
ATOM 1517 C C . ILE B 1 30 ? 31.362 -1.541 69.055 1.00 13.45 224 ILE B C 1
ATOM 1518 O O . ILE B 1 30 ? 30.424 -2.292 68.803 1.00 14.20 224 ILE B O 1
ATOM 1523 N N . PHE B 1 31 ? 31.182 -0.328 69.573 1.00 13.23 225 PHE B N 1
ATOM 1524 C CA . PHE B 1 31 ? 29.833 0.183 69.816 1.00 13.57 225 PHE B CA 1
ATOM 1525 C C . PHE B 1 31 ? 29.033 0.276 68.517 1.00 14.20 225 PHE B C 1
ATOM 1526 O O . PHE B 1 31 ? 27.851 -0.065 68.473 1.00 14.44 225 PHE B O 1
ATOM 1534 N N . ARG B 1 32 ? 29.667 0.747 67.450 1.00 15.23 226 ARG B N 1
ATOM 1535 C CA . ARG B 1 32 ? 28.956 0.855 66.177 1.00 14.52 226 ARG B CA 1
ATOM 1536 C C . ARG B 1 32 ? 28.527 -0.509 65.650 1.00 14.51 226 ARG B C 1
ATOM 1537 O O . ARG B 1 32 ? 27.426 -0.662 65.124 1.00 14.52 226 ARG B O 1
ATOM 1545 N N . ASN B 1 33 ? 29.378 -1.513 65.826 1.00 15.79 227 ASN B N 1
ATOM 1546 C CA . ASN B 1 33 ? 28.987 -2.862 65.435 1.00 15.51 227 ASN B CA 1
ATOM 1547 C C . ASN B 1 33 ? 27.792 -3.348 66.268 1.00 16.22 227 ASN B C 1
ATOM 1548 O O . ASN B 1 33 ? 26.892 -4.021 65.755 1.00 17.91 227 ASN B O 1
ATOM 1553 N N . SER B 1 34 ? 27.773 -3.001 67.549 1.00 13.41 228 SER B N 1
ATOM 1554 C CA . SER B 1 34 ? 26.664 -3.427 68.403 1.00 14.62 228 SER B CA 1
ATOM 1555 C C . SER B 1 34 ? 25.332 -2.811 67.956 1.00 13.45 228 SER B C 1
ATOM 1556 O O . SER B 1 34 ? 24.278 -3.402 68.167 1.00 15.24 228 SER B O 1
ATOM 1559 N N . PHE B 1 35 ? 25.388 -1.633 67.334 1.00 14.79 229 PHE B N 1
ATOM 1560 C CA . PHE B 1 35 ? 24.193 -0.972 66.808 1.00 17.12 229 PHE B CA 1
ATOM 1561 C C . PHE B 1 35 ? 23.497 -1.826 65.757 1.00 20.23 229 PHE B C 1
ATOM 1562 O O . PHE B 1 35 ? 22.282 -1.741 65.567 1.00 22.34 229 PHE B O 1
ATOM 1570 N N . PHE B 1 36 ? 24.275 -2.630 65.048 1.00 19.07 230 PHE B N 1
ATOM 1571 C CA . PHE B 1 36 ? 23.693 -3.500 64.035 1.00 23.59 230 PHE B CA 1
ATOM 1572 C C . PHE B 1 36 ? 23.236 -4.851 64.571 1.00 24.02 230 PHE B C 1
ATOM 1573 O O . PHE B 1 36 ? 22.349 -5.477 63.991 1.00 26.42 230 PHE B O 1
ATOM 1581 N N . LYS B 1 37 ? 23.829 -5.294 65.678 1.00 18.68 231 LYS B N 1
ATOM 1582 C CA . LYS B 1 37 ? 23.347 -6.496 66.347 1.00 17.41 231 LYS B CA 1
ATOM 1583 C C . LYS B 1 37 ? 21.967 -6.209 66.934 1.00 23.23 231 LYS B C 1
ATOM 1584 O O . LYS B 1 37 ? 21.101 -7.080 66.971 1.00 24.92 231 LYS B O 1
ATOM 1590 N N . ASN B 1 38 ? 21.772 -4.976 67.391 1.00 20.11 232 ASN B N 1
ATOM 1591 C CA . ASN B 1 38 ? 20.484 -4.547 67.920 1.00 19.48 232 ASN B CA 1
ATOM 1592 C C . ASN B 1 38 ? 20.320 -3.041 67.815 1.00 19.99 232 ASN B C 1
ATOM 1593 O O . ASN B 1 38 ? 20.940 -2.293 68.568 1.00 16.93 232 ASN B O 1
ATOM 1598 N N . PRO B 1 39 ? 19.468 -2.590 66.887 1.00 21.57 233 PRO B N 1
ATOM 1599 C CA . PRO B 1 39 ? 19.273 -1.159 66.645 1.00 26.87 233 PRO B CA 1
ATOM 1600 C C . PRO B 1 39 ? 18.861 -0.389 67.893 1.00 24.62 233 PRO B C 1
ATOM 1601 O O . PRO B 1 39 ? 19.109 0.812 67.956 1.00 21.77 233 PRO B O 1
ATOM 1605 N N . GLU B 1 40 ? 18.233 -1.058 68.857 1.00 22.20 234 GLU B N 1
ATOM 1606 C CA . GLU B 1 40 ? 17.841 -0.391 70.095 1.00 22.42 234 GLU B CA 1
ATOM 1607 C C . GLU B 1 40 ? 19.039 0.162 70.867 1.00 21.14 234 GLU B C 1
ATOM 1608 O O . GLU B 1 40 ? 18.912 1.162 71.565 1.00 21.67 234 GLU B O 1
ATOM 1614 N N . ILE B 1 41 ? 20.199 -0.482 70.749 1.00 15.54 235 ILE B N 1
ATOM 1615 C CA . ILE B 1 41 ? 21.395 0.024 71.406 1.00 15.23 235 ILE B CA 1
ATOM 1616 C C . ILE B 1 41 ? 21.722 1.402 70.842 1.00 15.93 235 ILE B C 1
ATOM 1617 O O . ILE B 1 41 ? 22.075 2.323 71.583 1.00 15.34 235 ILE B O 1
ATOM 1622 N N . ARG B 1 42 ? 21.577 1.546 69.526 1.00 15.35 236 ARG B N 1
ATOM 1623 C CA . ARG B 1 42 ? 21.770 2.842 68.890 1.00 16.47 236 ARG B CA 1
ATOM 1624 C C . ARG B 1 42 ? 20.731 3.851 69.371 1.00 16.47 236 ARG B C 1
ATOM 1625 O O . ARG B 1 42 ? 21.061 4.994 69.685 1.00 17.77 236 ARG B O 1
ATOM 1633 N N . GLN B 1 43 ? 19.472 3.429 69.421 1.00 17.33 237 GLN B N 1
ATOM 1634 C CA . GLN B 1 43 ? 18.397 4.329 69.822 1.00 22.99 237 GLN B CA 1
ATOM 1635 C C . GLN B 1 43 ? 18.661 4.880 71.221 1.00 17.67 237 GLN B C 1
ATOM 1636 O O . GLN B 1 43 ? 18.431 6.061 71.490 1.00 20.87 237 GLN B O 1
ATOM 1642 N N . MET B 1 44 ? 19.184 4.026 72.095 1.00 16.86 238 MET B N 1
ATOM 1643 C CA . MET B 1 44 ? 19.464 4.405 73.475 1.00 18.46 238 MET B CA 1
ATOM 1644 C C . MET B 1 44 ? 20.703 5.287 73.603 1.00 16.57 238 MET B C 1
ATOM 1645 O O . MET B 1 44 ? 20.662 6.336 74.232 1.00 19.20 238 MET B O 1
ATOM 1650 N N . ILE B 1 45 ? 21.813 4.862 73.014 1.00 15.91 239 ILE B N 1
ATOM 1651 C CA . ILE B 1 45 ? 23.037 5.645 73.113 1.00 16.72 239 ILE B CA 1
ATOM 1652 C C . ILE B 1 45 ? 22.921 6.982 72.369 1.00 20.02 239 ILE B C 1
ATOM 1653 O O . ILE B 1 45 ? 23.440 7.999 72.829 1.00 20.10 239 ILE B O 1
ATOM 1658 N N . MET B 1 46 ? 22.217 6.981 71.239 1.00 19.03 240 MET B N 1
ATOM 1659 C CA . MET B 1 46 ? 22.047 8.192 70.435 1.00 25.23 240 MET B CA 1
ATOM 1660 C C . MET B 1 46 ? 20.796 8.979 70.828 1.00 26.10 240 MET B C 1
ATOM 1661 O O . MET B 1 46 ? 20.363 9.874 70.103 1.00 27.13 240 MET B O 1
ATOM 1666 N N . PHE B 1 47 ? 20.218 8.645 71.977 1.00 22.07 241 PHE B N 1
ATOM 1667 C CA . PHE B 1 47 ? 18.990 9.294 72.429 1.00 21.97 241 PHE B CA 1
ATOM 1668 C C . PHE B 1 47 ? 19.164 10.804 72.584 1.00 27.08 241 PHE B C 1
ATOM 1669 O O . PHE B 1 47 ? 20.195 11.275 73.059 1.00 30.21 241 PHE B O 1
ATOM 1677 N N . GLY B 1 48 ? 18.149 11.561 72.176 1.00 24.11 242 GLY B N 1
ATOM 1678 C CA . GLY B 1 48 ? 18.148 13.002 72.362 1.00 25.97 242 GLY B CA 1
ATOM 1679 C C . GLY B 1 48 ? 18.524 13.783 71.118 1.00 29.76 242 GLY B C 1
ATOM 1680 O O . GLY B 1 48 ? 18.323 13.321 69.995 1.00 26.71 242 GLY B O 1
ATOM 1681 N N . THR B 1 49 ? 19.068 14.978 71.316 1.00 30.65 243 THR B N 1
ATOM 1682 C CA . THR B 1 49 ? 19.487 15.814 70.194 1.00 35.18 243 THR B CA 1
ATOM 1683 C C . THR B 1 49 ? 20.697 15.202 69.500 1.00 31.82 243 THR B C 1
ATOM 1684 O O . THR B 1 49 ? 21.300 14.269 70.013 1.00 28.85 243 THR B O 1
ATOM 1688 N N . LYS B 1 50 ? 21.052 15.733 68.335 1.00 36.73 244 LYS B N 1
ATOM 1689 C CA . LYS B 1 50 ? 22.206 15.229 67.603 1.00 39.05 244 LYS B CA 1
ATOM 1690 C C . LYS B 1 50 ? 23.467 15.305 68.463 1.00 37.21 244 LYS B C 1
ATOM 1691 O O . LYS B 1 50 ? 24.248 14.351 68.534 1.00 28.47 244 LYS B O 1
ATOM 1697 N N . ASN B 1 51 ? 23.652 16.439 69.129 1.00 30.20 245 ASN B N 1
ATOM 1698 C CA . ASN B 1 51 ? 24.831 16.649 69.960 1.00 38.37 245 ASN B CA 1
ATOM 1699 C C . ASN B 1 51 ? 24.866 15.723 71.170 1.00 42.02 245 ASN B C 1
ATOM 1700 O O . ASN B 1 51 ? 25.904 15.149 71.492 1.00 30.58 245 ASN B O 1
ATOM 1705 N N . GLU B 1 52 ? 23.727 15.588 71.840 1.00 30.24 246 GLU B N 1
ATOM 1706 C CA . GLU B 1 52 ? 23.626 14.717 73.005 1.00 30.19 246 GLU B CA 1
ATOM 1707 C C . GLU B 1 52 ? 23.970 13.272 72.654 1.00 24.74 246 GLU B C 1
ATOM 1708 O O . GLU B 1 52 ? 24.694 12.601 73.391 1.00 22.48 246 GLU B O 1
ATOM 1714 N N . GLY B 1 53 ? 23.450 12.797 71.527 1.00 23.81 247 GLY B N 1
ATOM 1715 C CA . GLY B 1 53 ? 23.698 11.435 71.100 1.00 24.52 247 GLY B CA 1
ATOM 1716 C C . GLY B 1 53 ? 25.153 11.211 70.735 1.00 21.21 247 GLY B C 1
ATOM 1717 O O . GLY B 1 53 ? 25.751 10.202 71.106 1.00 22.69 247 GLY B O 1
ATOM 1718 N N . HIS B 1 54 ? 25.737 12.156 70.005 1.00 23.59 248 HIS B N 1
ATOM 1719 C CA . HIS B 1 54 ? 27.135 12.014 69.603 1.00 27.92 248 HIS B CA 1
ATOM 1720 C C . HIS B 1 54 ? 28.077 12.123 70.797 1.00 26.39 248 HIS B C 1
ATOM 1721 O O . HIS B 1 54 ? 29.091 11.421 70.870 1.00 23.01 248 HIS B O 1
ATOM 1728 N N . GLU B 1 55 ? 27.727 12.995 71.739 1.00 24.17 249 GLU B N 1
ATOM 1729 C CA . GLU B 1 55 ? 28.475 13.117 72.984 1.00 25.14 249 GLU B CA 1
ATOM 1730 C C . GLU B 1 55 ? 28.391 11.841 73.816 1.00 19.63 249 GLU B C 1
ATOM 1731 O O . GLU B 1 55 ? 29.385 11.413 74.398 1.00 21.12 249 GLU B O 1
ATOM 1737 N N . ARG B 1 56 ? 27.209 11.232 73.881 1.00 20.80 250 ARG B N 1
ATOM 1738 C CA . ARG B 1 56 ? 27.050 10.005 74.654 1.00 19.60 250 ARG B CA 1
ATOM 1739 C C . ARG B 1 56 ? 27.835 8.850 74.024 1.00 16.30 250 ARG B C 1
ATOM 1740 O O . ARG B 1 56 ? 28.462 8.060 74.733 1.00 18.62 250 ARG B O 1
ATOM 1748 N N . LEU B 1 57 ? 27.820 8.757 72.698 1.00 20.00 251 LEU B N 1
ATOM 1749 C CA . LEU B 1 57 ? 28.615 7.726 72.027 1.00 18.89 251 LEU B CA 1
ATOM 1750 C C . LEU B 1 57 ? 30.104 7.956 72.275 1.00 20.37 251 LEU B C 1
ATOM 1751 O O . LEU B 1 57 ? 30.854 7.025 72.579 1.00 17.08 251 LEU B O 1
ATOM 1756 N N . LYS B 1 58 ? 30.530 9.207 72.154 1.00 19.73 252 LYS B N 1
ATOM 1757 C CA . LYS B 1 58 ? 31.938 9.540 72.353 1.00 23.66 252 LYS B CA 1
ATOM 1758 C C . LYS B 1 58 ? 32.395 9.185 73.765 1.00 18.19 252 LYS B C 1
ATOM 1759 O O . LYS B 1 58 ? 33.469 8.601 73.957 1.00 20.84 252 LYS B O 1
ATOM 1765 N N . LYS B 1 59 ? 31.566 9.539 74.743 1.00 19.23 253 LYS B N 1
ATOM 1766 C CA . LYS B 1 59 ? 31.857 9.300 76.152 1.00 21.53 253 LYS B CA 1
ATOM 1767 C C . LYS B 1 59 ? 31.915 7.804 76.443 1.00 18.94 253 LYS B C 1
ATOM 1768 O O . LYS B 1 59 ? 32.771 7.338 77.198 1.00 20.47 253 LYS B O 1
ATOM 1774 N N . HIS B 1 60 ? 31.009 7.049 75.829 1.00 17.51 254 HIS B N 1
ATOM 1775 C CA . HIS B 1 60 ? 31.026 5.598 75.966 1.00 16.54 254 HIS B CA 1
ATOM 1776 C C . HIS B 1 60 ? 32.329 5.004 75.438 1.00 16.54 254 HIS B C 1
ATOM 1777 O O . HIS B 1 60 ? 32.931 4.144 76.079 1.00 17.52 254 HIS B O 1
ATOM 1784 N N . ALA B 1 61 ? 32.767 5.465 74.272 1.00 17.52 255 ALA B N 1
ATOM 1785 C CA . ALA B 1 61 ? 34.016 4.979 73.699 1.00 17.10 255 ALA B CA 1
ATOM 1786 C C . ALA B 1 61 ? 35.193 5.347 74.592 1.00 16.53 255 ALA B C 1
ATOM 1787 O O . ALA B 1 61 ? 36.088 4.534 74.815 1.00 19.36 255 ALA B O 1
ATOM 1789 N N . GLN B 1 62 ? 35.181 6.572 75.110 1.00 18.28 256 GLN B N 1
ATOM 1790 C CA . GLN B 1 62 ? 36.260 7.038 75.975 1.00 19.20 256 GLN B CA 1
ATOM 1791 C C . GLN B 1 62 ? 36.350 6.190 77.238 1.00 19.28 256 GLN B C 1
ATOM 1792 O O . GLN B 1 62 ? 37.425 5.720 77.604 1.00 20.59 256 GLN B O 1
ATOM 1798 N N . LEU B 1 63 ? 35.217 5.975 77.895 1.00 19.49 257 LEU B N 1
ATOM 1799 C CA . LEU B 1 63 ? 35.207 5.215 79.140 1.00 21.31 257 LEU B CA 1
ATOM 1800 C C . LEU B 1 63 ? 35.572 3.755 78.911 1.00 16.48 257 LEU B C 1
ATOM 1801 O O . LEU B 1 63 ? 36.293 3.158 79.713 1.00 20.91 257 LEU B O 1
ATOM 1806 N N . PHE B 1 64 ? 35.068 3.174 77.826 1.00 16.72 258 PHE B N 1
ATOM 1807 C CA . PHE B 1 64 ? 35.351 1.773 77.543 1.00 17.15 258 PHE B CA 1
ATOM 1808 C C . PHE B 1 64 ? 36.823 1.601 77.187 1.00 17.67 258 PHE B C 1
ATOM 1809 O O . PHE B 1 64 ? 37.444 0.587 77.523 1.00 17.73 258 PHE B O 1
ATOM 1817 N N . THR B 1 65 ? 37.379 2.598 76.510 1.00 16.52 259 THR B N 1
ATOM 1818 C CA . THR B 1 65 ? 38.804 2.576 76.179 1.00 19.44 259 THR B CA 1
ATOM 1819 C C . THR B 1 65 ? 39.667 2.526 77.442 1.00 18.23 259 THR B C 1
ATOM 1820 O O . THR B 1 65 ? 40.604 1.737 77.527 1.00 19.62 259 THR B O 1
ATOM 1824 N N . VAL B 1 66 ? 39.340 3.370 78.416 1.00 20.96 260 VAL B N 1
ATOM 1825 C CA . VAL B 1 66 ? 40.056 3.387 79.686 1.00 20.37 260 VAL B CA 1
ATOM 1826 C C . VAL B 1 66 ? 39.937 2.056 80.427 1.00 22.71 260 VAL B C 1
ATOM 1827 O O . VAL B 1 66 ? 40.934 1.519 80.907 1.00 24.71 260 VAL B O 1
ATOM 1831 N N . LEU B 1 67 ? 38.721 1.521 80.512 1.00 20.51 261 LEU B N 1
ATOM 1832 C CA . LEU B 1 67 ? 38.498 0.254 81.202 1.00 19.34 261 LEU B CA 1
ATOM 1833 C C . LEU B 1 67 ? 39.250 -0.892 80.530 1.00 18.11 261 LEU B C 1
ATOM 1834 O O . LEU B 1 67 ? 39.916 -1.680 81.201 1.00 18.99 261 LEU B O 1
ATOM 1839 N N . MET B 1 68 ? 39.171 -0.966 79.206 1.00 16.86 262 MET B N 1
ATOM 1840 C CA . MET B 1 68 ? 39.875 -2.018 78.469 1.00 17.04 262 MET B CA 1
ATOM 1841 C C . MET B 1 68 ? 41.390 -1.867 78.542 1.00 18.19 262 MET B C 1
ATOM 1842 O O . MET B 1 68 ? 42.098 -2.850 78.747 1.00 17.95 262 MET B O 1
ATOM 1847 N N . ASP B 1 69 ? 41.882 -0.641 78.379 1.00 17.82 263 ASP B N 1
ATOM 1848 C CA . ASP B 1 69 ? 43.317 -0.378 78.507 1.00 21.33 263 ASP B CA 1
ATOM 1849 C C . ASP B 1 69 ? 43.802 -0.863 79.870 1.00 20.81 263 ASP B C 1
ATOM 1850 O O . ASP B 1 69 ? 44.843 -1.513 79.981 1.00 20.78 263 ASP B O 1
ATOM 1855 N N . ASP B 1 70 ? 43.046 -0.529 80.910 1.00 22.08 264 ASP B N 1
ATOM 1856 C CA . ASP B 1 70 ? 43.425 -0.879 82.274 1.00 19.50 264 ASP B CA 1
ATOM 1857 C C . ASP B 1 70 ? 43.380 -2.380 82.518 1.00 21.27 264 ASP B C 1
ATOM 1858 O O . ASP B 1 70 ? 44.286 -2.945 83.131 1.00 24.92 264 ASP B O 1
ATOM 1863 N N . LEU B 1 71 ? 42.317 -3.024 82.048 1.00 18.03 265 LEU B N 1
ATOM 1864 C CA . LEU B 1 71 ? 42.174 -4.464 82.213 1.00 20.00 265 LEU B CA 1
ATOM 1865 C C . LEU B 1 71 ? 43.330 -5.190 81.543 1.00 24.20 265 LEU B C 1
ATOM 1866 O O . LEU B 1 71 ? 43.965 -6.059 82.137 1.00 19.65 265 LEU B O 1
ATOM 1871 N N . ILE B 1 72 ? 43.603 -4.829 80.298 1.00 17.05 266 ILE B N 1
ATOM 1872 C CA . ILE B 1 72 ? 44.636 -5.520 79.530 1.00 18.66 266 ILE B CA 1
ATOM 1873 C C . ILE B 1 72 ? 46.041 -5.294 80.099 1.00 20.65 266 ILE B C 1
ATOM 1874 O O . ILE B 1 72 ? 46.877 -6.199 80.090 1.00 20.13 266 ILE B O 1
ATOM 1879 N N . ALA B 1 73 ? 46.301 -4.100 80.619 1.00 20.99 267 ALA B N 1
ATOM 1880 C CA . ALA B 1 73 ? 47.599 -3.838 81.242 1.00 22.01 267 ALA B CA 1
ATOM 1881 C C . ALA B 1 73 ? 47.732 -4.588 82.563 1.00 26.66 267 ALA B C 1
ATOM 1882 O O . ALA B 1 73 ? 48.839 -4.864 83.018 1.00 25.84 267 ALA B O 1
ATOM 1884 N N . ASN B 1 74 ? 46.596 -4.931 83.167 1.00 28.94 268 ASN B N 1
ATOM 1885 C CA . ASN B 1 74 ? 46.587 -5.529 84.501 1.00 28.85 268 ASN B CA 1
ATOM 1886 C C . ASN B 1 74 ? 46.030 -6.953 84.565 1.00 41.19 268 ASN B C 1
ATOM 1887 O O . ASN B 1 74 ? 45.491 -7.372 85.592 1.00 43.18 268 ASN B O 1
ATOM 1892 N N . LEU B 1 75 ? 46.175 -7.694 83.472 1.00 29.20 269 LEU B N 1
ATOM 1893 C CA . LEU B 1 75 ? 45.732 -9.083 83.421 1.00 32.99 269 LEU B CA 1
ATOM 1894 C C . LEU B 1 75 ? 46.521 -9.932 84.411 1.00 54.56 269 LEU B C 1
ATOM 1895 O O . LEU B 1 75 ? 46.285 -11.133 84.540 1.00 60.75 269 LEU B O 1
ATOM 1900 N N . SER B 1 79 ? 41.460 -6.388 90.168 1.00 47.57 273 SER B N 1
ATOM 1901 C CA . SER B 1 79 ? 40.331 -5.988 90.988 1.00 54.76 273 SER B CA 1
ATOM 1902 C C . SER B 1 79 ? 39.862 -4.570 90.716 1.00 46.47 273 SER B C 1
ATOM 1903 O O . SER B 1 79 ? 38.667 -4.282 90.782 1.00 36.30 273 SER B O 1
ATOM 1904 N N . ALA B 1 80 ? 40.804 -3.679 90.419 1.00 53.92 274 ALA B N 1
ATOM 1905 C CA . ALA B 1 80 ? 40.474 -2.298 90.115 1.00 55.06 274 ALA B CA 1
ATOM 1906 C C . ALA B 1 80 ? 39.536 -2.213 88.927 1.00 47.05 274 ALA B C 1
ATOM 1907 O O . ALA B 1 80 ? 38.551 -1.474 88.946 1.00 38.52 274 ALA B O 1
ATOM 1908 N N . THR B 1 81 ? 39.851 -2.981 87.890 1.00 45.91 275 THR B N 1
ATOM 1909 C CA . THR B 1 81 ? 39.022 -3.058 86.703 1.00 56.33 275 THR B CA 1
ATOM 1910 C C . THR B 1 81 ? 37.689 -3.731 86.965 1.00 39.29 275 THR B C 1
ATOM 1911 O O . THR B 1 81 ? 36.670 -3.309 86.430 1.00 38.74 275 THR B O 1
ATOM 1912 N N . VAL B 1 82 ? 37.692 -4.780 87.785 1.00 41.78 276 VAL B N 1
ATOM 1913 C CA . VAL B 1 82 ? 36.453 -5.479 88.124 1.00 44.21 276 VAL B CA 1
ATOM 1914 C C . VAL B 1 82 ? 35.450 -4.528 88.755 1.00 35.14 276 VAL B C 1
ATOM 1915 O O . VAL B 1 82 ? 34.295 -4.467 88.344 1.00 27.11 276 VAL B O 1
ATOM 1919 N N . ALA B 1 83 ? 35.898 -3.789 89.762 1.00 28.28 277 ALA B N 1
ATOM 1920 C CA . ALA B 1 83 ? 35.059 -2.781 90.387 1.00 24.45 277 ALA B CA 1
ATOM 1921 C C . ALA B 1 83 ? 34.587 -1.777 89.342 1.00 29.55 277 ALA B C 1
ATOM 1922 O O . ALA B 1 83 ? 33.424 -1.388 89.331 1.00 24.75 277 ALA B O 1
ATOM 1924 N N . GLY B 1 84 ? 35.496 -1.365 88.463 1.00 26.81 278 GLY B N 1
ATOM 1925 C CA . GLY B 1 84 ? 35.170 -0.409 87.423 1.00 26.70 278 GLY B CA 1
ATOM 1926 C C . GLY B 1 84 ? 34.088 -0.932 86.495 1.00 22.73 278 GLY B C 1
ATOM 1927 O O . GLY B 1 84 ? 33.167 -0.206 86.114 1.00 24.38 278 GLY B O 1
ATOM 1928 N N . LEU B 1 85 ? 34.201 -2.205 86.132 1.00 23.45 279 LEU B N 1
ATOM 1929 C CA . LEU B 1 85 ? 33.214 -2.844 85.267 1.00 26.96 279 LEU B CA 1
ATOM 1930 C C . LEU B 1 85 ? 31.845 -2.921 85.939 1.00 23.40 279 LEU B C 1
ATOM 1931 O O . LEU B 1 85 ? 30.824 -2.594 85.333 1.00 23.77 279 LEU B O 1
ATOM 1936 N N . ARG B 1 86 ? 31.824 -3.374 87.185 1.00 21.08 280 ARG B N 1
ATOM 1937 C CA . ARG B 1 86 ? 30.570 -3.472 87.916 1.00 17.85 280 ARG B CA 1
ATOM 1938 C C . ARG B 1 86 ? 29.911 -2.103 88.077 1.00 16.47 280 ARG B C 1
ATOM 1939 O O . ARG B 1 86 ? 28.717 -1.960 87.860 1.00 17.43 280 ARG B O 1
ATOM 1947 N N . GLU B 1 87 ? 30.696 -1.096 88.438 1.00 19.77 281 GLU B N 1
ATOM 1948 C CA . GLU B 1 87 ? 30.167 0.253 88.590 1.00 18.80 281 GLU B CA 1
ATOM 1949 C C . GLU B 1 87 ? 29.562 0.776 87.291 1.00 20.46 281 GLU B C 1
ATOM 1950 O O . GLU B 1 87 ? 28.525 1.437 87.302 1.00 21.28 281 GLU B O 1
ATOM 1956 N N . ALA B 1 88 ? 30.211 0.471 86.172 1.00 17.23 282 ALA B N 1
ATOM 1957 C CA . ALA B 1 88 ? 29.708 0.873 84.864 1.00 21.30 282 ALA B CA 1
ATOM 1958 C C . ALA B 1 88 ? 28.366 0.201 84.589 1.00 19.45 282 ALA B C 1
ATOM 1959 O O . ALA B 1 88 ? 27.431 0.832 84.095 1.00 20.72 282 ALA B O 1
ATOM 1961 N N . GLY B 1 89 ? 28.267 -1.082 84.919 1.00 18.43 283 GLY B N 1
ATOM 1962 C CA . GLY B 1 89 ? 27.016 -1.802 84.743 1.00 17.08 283 GLY B CA 1
ATOM 1963 C C . GLY B 1 89 ? 25.895 -1.153 85.538 1.00 17.78 283 GLY B C 1
ATOM 1964 O O . GLY B 1 89 ? 24.779 -0.980 85.032 1.00 16.93 283 GLY B O 1
ATOM 1965 N N . GLU B 1 90 ? 26.198 -0.793 86.785 1.00 17.78 284 GLU B N 1
ATOM 1966 C CA . GLU B 1 90 ? 25.247 -0.106 87.663 1.00 17.91 284 GLU B CA 1
ATOM 1967 C C . GLU B 1 90 ? 24.632 1.152 87.071 1.00 20.27 284 GLU B C 1
ATOM 1968 O O . GLU B 1 90 ? 23.495 1.500 87.389 1.00 19.15 284 GLU B O 1
ATOM 1974 N N . LYS B 1 91 ? 25.387 1.846 86.230 1.00 20.90 285 LYS B N 1
ATOM 1975 C CA . LYS B 1 91 ? 24.950 3.128 85.686 1.00 19.75 285 LYS B CA 1
ATOM 1976 C C . LYS B 1 91 ? 23.783 2.988 84.707 1.00 17.64 285 LYS B C 1
ATOM 1977 O O . LYS B 1 91 ? 23.248 3.989 84.231 1.00 24.26 285 LYS B O 1
ATOM 1983 N N . HIS B 1 92 ? 23.384 1.754 84.412 1.00 17.65 286 HIS B N 1
ATOM 1984 C CA . HIS B 1 92 ? 22.298 1.523 83.457 1.00 15.80 286 HIS B CA 1
ATOM 1985 C C . HIS B 1 92 ? 20.961 1.185 84.099 1.00 18.82 286 HIS B C 1
ATOM 1986 O O . HIS B 1 92 ? 20.026 0.761 83.417 1.00 20.02 286 HIS B O 1
ATOM 1993 N N . VAL B 1 93 ? 20.872 1.399 85.406 1.00 17.50 287 VAL B N 1
ATOM 1994 C CA . VAL B 1 93 ? 19.615 1.249 86.126 1.00 19.27 287 VAL B CA 1
ATOM 1995 C C . VAL B 1 93 ? 18.969 2.617 86.286 1.00 23.88 287 VAL B C 1
ATOM 1996 O O . VAL B 1 93 ? 19.535 3.511 86.911 1.00 24.32 287 VAL B O 1
ATOM 2000 N N . TRP B 1 94 ? 17.787 2.778 85.701 1.00 23.52 288 TRP B N 1
ATOM 2001 C CA . TRP B 1 94 ? 17.095 4.059 85.716 1.00 24.14 288 TRP B CA 1
ATOM 2002 C C . TRP B 1 94 ? 15.681 3.880 86.254 1.00 33.26 288 TRP B C 1
ATOM 2003 O O . TRP B 1 94 ? 14.969 2.964 85.844 1.00 31.13 288 TRP B O 1
ATOM 2014 N N . PRO B 1 95 ? 15.270 4.758 87.178 1.00 31.40 289 PRO B N 1
ATOM 2015 C CA . PRO B 1 95 ? 13.936 4.702 87.789 1.00 38.53 289 PRO B CA 1
ATOM 2016 C C . PRO B 1 95 ? 12.824 4.545 86.756 1.00 38.93 289 PRO B C 1
ATOM 2017 O O . PRO B 1 95 ? 11.982 3.664 86.898 1.00 39.38 289 PRO B O 1
ATOM 2021 N N . THR B 1 96 ? 12.811 5.397 85.738 1.00 41.65 290 THR B N 1
ATOM 2022 C CA . THR B 1 96 ? 11.893 5.221 84.620 1.00 38.52 290 THR B CA 1
ATOM 2023 C C . THR B 1 96 ? 12.609 4.364 83.589 1.00 37.37 290 THR B C 1
ATOM 2024 O O . THR B 1 96 ? 13.560 4.820 82.956 1.00 36.18 290 THR B O 1
ATOM 2028 N N . ARG B 1 97 ? 12.163 3.119 83.422 1.00 27.85 291 ARG B N 1
ATOM 2029 C CA . ARG B 1 97 ? 12.885 2.165 82.575 1.00 28.52 291 ARG B CA 1
ATOM 2030 C C . ARG B 1 97 ? 13.045 2.645 81.134 1.00 32.79 291 ARG B C 1
ATOM 2031 O O . ARG B 1 97 ? 14.048 2.352 80.490 1.00 29.35 291 ARG B O 1
ATOM 2039 N N . ASN B 1 98 ? 12.062 3.380 80.628 1.00 30.27 292 ASN B N 1
ATOM 2040 C CA . ASN B 1 98 ? 12.151 3.888 79.263 1.00 37.91 292 ASN B CA 1
ATOM 2041 C C . ASN B 1 98 ? 12.627 5.340 79.196 1.00 39.00 292 ASN B C 1
ATOM 2042 O O . ASN B 1 98 ? 12.281 6.076 78.277 1.00 37.79 292 ASN B O 1
ATOM 2047 N N . GLN B 1 99 ? 13.450 5.727 80.167 1.00 32.36 293 GLN B N 1
ATOM 2048 C CA . GLN B 1 99 ? 14.041 7.063 80.203 1.00 35.40 293 GLN B CA 1
ATOM 2049 C C . GLN B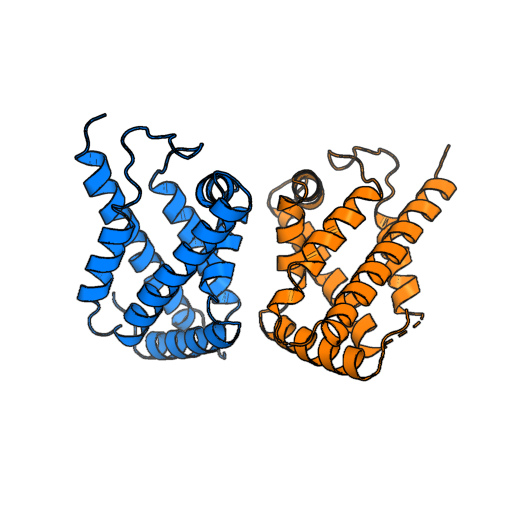 1 99 ? 14.738 7.420 78.890 1.00 33.47 293 GLN B C 1
ATOM 2050 O O . GLN B 1 99 ? 14.683 8.565 78.4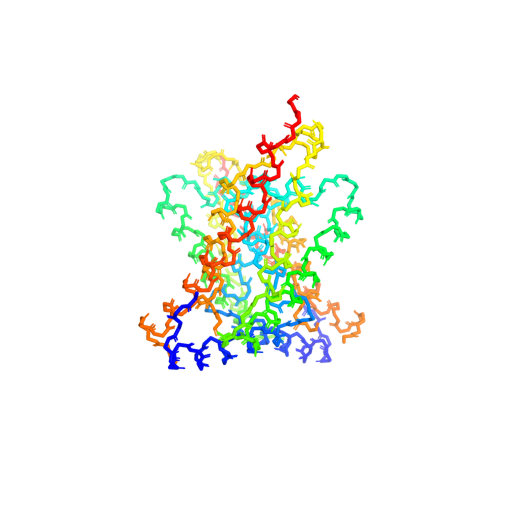38 1.00 32.40 293 GLN B O 1
ATOM 2056 N N . TYR B 1 100 ? 15.397 6.436 78.286 1.00 30.43 294 TYR B N 1
ATOM 2057 C CA . TYR B 1 100 ? 16.130 6.649 77.038 1.00 29.29 294 TYR B CA 1
ATOM 2058 C C . TYR B 1 100 ? 15.514 5.871 75.874 1.00 39.08 294 TYR B C 1
ATOM 2059 O O . TYR B 1 100 ? 16.218 5.387 74.978 1.00 30.39 294 TYR B O 1
ATOM 2068 N N . GLY B 1 101 ? 14.187 5.775 75.886 1.00 33.77 295 GLY B N 1
ATOM 2069 C CA . GLY B 1 101 ? 13.456 5.077 74.844 1.00 36.50 295 GLY B CA 1
ATOM 2070 C C . GLY B 1 101 ? 13.267 3.611 75.177 1.00 36.25 295 GLY B C 1
ATOM 2071 O O . GLY B 1 101 ? 12.306 3.231 75.846 1.00 45.63 295 GLY B O 1
ATOM 2072 N N . CYS B 1 102 ? 14.193 2.785 74.709 1.00 28.93 296 CYS B N 1
ATOM 2073 C CA . CYS B 1 102 ? 14.161 1.355 74.981 1.00 27.31 296 CYS B CA 1
ATOM 2074 C C . CYS B 1 102 ? 14.735 1.077 76.366 1.00 25.67 296 CYS B C 1
ATOM 2075 O O . CYS B 1 102 ? 15.732 1.684 76.752 1.00 26.03 296 CYS B O 1
ATOM 2078 N N . PRO B 1 103 ? 14.097 0.172 77.129 1.00 21.83 297 PRO B N 1
ATOM 2079 C CA . PRO B 1 103 ? 14.626 -0.219 78.442 1.00 23.61 297 PRO B CA 1
ATOM 2080 C C . PRO B 1 103 ? 15.955 -0.957 78.317 1.00 18.83 297 PRO B C 1
ATOM 2081 O O . PRO B 1 103 ? 16.211 -1.591 77.295 1.00 20.28 297 PRO B O 1
ATOM 2085 N N . PHE B 1 104 ? 16.790 -0.866 79.347 1.00 20.24 298 PHE B N 1
ATOM 2086 C CA . PHE B 1 104 ? 18.016 -1.647 79.413 1.00 15.21 298 PHE B CA 1
ATOM 2087 C C . PHE B 1 104 ? 17.745 -3.014 80.034 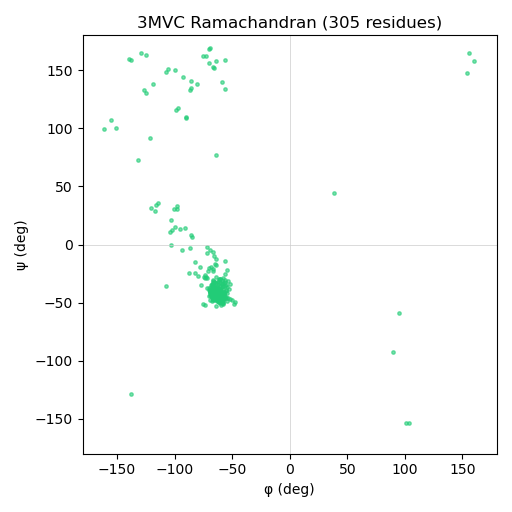1.00 15.23 298 PHE B C 1
ATOM 2088 O O . PHE B 1 104 ? 17.074 -3.113 81.056 1.00 18.59 298 PHE B O 1
ATOM 2096 N N . HIS B 1 105 ? 18.254 -4.067 79.403 1.00 16.72 299 HIS B N 1
ATOM 2097 C CA . HIS B 1 105 ? 18.216 -5.405 79.978 1.00 15.10 299 HIS B CA 1
ATOM 2098 C C . HIS B 1 105 ? 19.567 -6.071 79.728 1.00 14.55 299 HIS B C 1
ATOM 2099 O O . HIS B 1 105 ? 20.298 -5.681 78.814 1.00 15.26 299 HIS B O 1
ATOM 2106 N N . ALA B 1 106 ? 19.878 -7.080 80.533 1.00 15.55 300 ALA B N 1
ATOM 2107 C CA . ALA B 1 106 ? 21.169 -7.753 80.473 1.00 18.70 300 ALA B CA 1
ATOM 2108 C C . ALA B 1 106 ? 21.480 -8.315 79.089 1.00 19.75 300 ALA B C 1
ATOM 2109 O O . ALA B 1 106 ? 22.636 -8.367 78.679 1.00 19.06 300 ALA B O 1
ATOM 2111 N N . HIS B 1 107 ? 20.449 -8.733 78.366 1.00 18.16 301 HIS B N 1
ATOM 2112 C CA . HIS B 1 107 ? 20.653 -9.349 77.061 1.00 19.48 301 HIS B CA 1
ATOM 2113 C C . HIS B 1 107 ? 21.400 -8.412 76.106 1.00 15.68 301 HIS B C 1
ATOM 2114 O O . HIS B 1 107 ? 22.121 -8.870 75.217 1.00 17.55 301 HIS B O 1
ATOM 2121 N N . LEU B 1 108 ? 21.245 -7.103 76.293 1.00 14.10 302 LEU B N 1
ATOM 2122 C CA . LEU B 1 108 ? 21.942 -6.143 75.439 1.00 12.65 302 LEU B CA 1
ATOM 2123 C C . LEU B 1 108 ? 23.455 -6.340 75.522 1.00 13.30 302 LEU B C 1
ATOM 2124 O O . LEU B 1 108 ? 24.170 -6.122 74.550 1.00 14.69 302 LEU B O 1
ATOM 2129 N N . LEU B 1 109 ? 23.936 -6.724 76.701 1.00 13.26 303 LEU B N 1
ATOM 2130 C CA . LEU B 1 109 ? 25.368 -6.914 76.912 1.00 13.44 303 LEU B CA 1
ATOM 2131 C C . LEU B 1 109 ? 25.863 -8.198 76.239 1.00 14.88 303 LEU B C 1
ATOM 2132 O O . LEU B 1 109 ? 27.031 -8.292 75.859 1.00 15.26 303 LEU B O 1
ATOM 2137 N N . ASP B 1 110 ? 24.972 -9.174 76.066 1.00 14.43 304 ASP B N 1
ATOM 2138 C CA . ASP B 1 110 ? 25.309 -10.388 75.318 1.00 16.54 304 ASP B CA 1
ATOM 2139 C C . ASP B 1 110 ? 25.480 -10.064 73.835 1.00 13.84 304 ASP B C 1
ATOM 2140 O O . ASP B 1 110 ? 26.377 -10.590 73.168 1.00 15.47 304 ASP B O 1
ATOM 2145 N N . GLN B 1 111 ? 24.620 -9.190 73.328 1.00 13.54 305 GLN B N 1
ATOM 2146 C CA . GLN B 1 111 ? 24.743 -8.706 71.958 1.00 14.21 305 GLN B CA 1
ATOM 2147 C C . GLN B 1 111 ? 25.998 -7.851 71.782 1.00 13.60 305 GLN B C 1
ATOM 2148 O O . GLN B 1 111 ? 26.687 -7.938 70.766 1.00 14.83 305 GLN B O 1
ATOM 2154 N N . PHE B 1 112 ? 26.296 -7.037 72.788 1.00 12.80 306 PHE B N 1
ATOM 2155 C CA . PHE B 1 112 ? 27.510 -6.234 72.782 1.00 12.31 306 PHE B CA 1
ATOM 2156 C C . PHE B 1 112 ? 28.733 -7.162 72.732 1.00 12.79 306 PHE B C 1
ATOM 2157 O O . PHE B 1 112 ? 29.701 -6.899 72.006 1.00 12.62 306 PHE B O 1
ATOM 2165 N N . ALA B 1 113 ? 28.682 -8.256 73.490 1.00 13.10 307 ALA B N 1
ATOM 2166 C CA . ALA B 1 113 ? 29.786 -9.220 73.502 1.00 11.84 307 ALA B CA 1
ATOM 2167 C C . ALA B 1 113 ? 30.016 -9.787 72.099 1.00 12.81 307 ALA B C 1
ATOM 2168 O O . ALA B 1 113 ? 31.152 -9.893 71.639 1.00 13.04 307 ALA B O 1
ATOM 2170 N N . THR B 1 114 ? 28.933 -10.171 71.430 1.00 12.71 308 THR B N 1
ATOM 2171 C CA . THR B 1 114 ? 29.033 -10.661 70.052 1.00 11.98 308 THR B CA 1
ATOM 2172 C C . THR B 1 114 ? 29.681 -9.626 69.129 1.00 13.36 308 THR B C 1
ATOM 2173 O O . THR B 1 114 ? 30.572 -9.956 68.339 1.00 14.26 308 THR B O 1
ATOM 2177 N N . ALA B 1 115 ? 29.224 -8.379 69.224 1.00 12.57 309 ALA B N 1
ATOM 2178 C CA . ALA B 1 115 ? 29.777 -7.294 68.420 1.00 14.16 309 ALA B CA 1
ATOM 2179 C C . ALA B 1 115 ? 31.280 -7.133 68.648 1.00 12.32 309 ALA B C 1
ATOM 2180 O O . ALA B 1 115 ? 32.052 -6.946 67.698 1.00 14.33 309 ALA B O 1
ATOM 2182 N N . MET B 1 116 ? 31.699 -7.215 69.907 1.00 12.18 310 MET B N 1
ATOM 2183 C CA . MET B 1 116 ? 33.109 -7.045 70.236 1.00 11.91 310 MET B CA 1
ATOM 2184 C C . MET B 1 116 ? 33.953 -8.209 69.729 1.00 13.00 310 MET B C 1
ATOM 2185 O O . MET B 1 116 ? 34.994 -8.000 69.104 1.00 13.41 310 MET B O 1
ATOM 2190 N N . ILE B 1 117 ? 33.500 -9.429 69.992 1.00 12.08 311 ILE B N 1
ATOM 2191 C CA . ILE B 1 117 ? 34.234 -10.615 69.563 1.00 12.04 311 ILE B CA 1
ATOM 2192 C C . ILE B 1 117 ? 34.451 -10.609 68.048 1.00 12.60 311 ILE B C 1
ATOM 2193 O O . ILE B 1 117 ? 35.540 -10.917 67.569 1.00 13.72 311 ILE B O 1
ATOM 2198 N N . GLU B 1 118 ? 33.429 -10.223 67.287 1.00 12.56 312 GLU B N 1
ATOM 2199 C CA . GLU B 1 118 ? 33.574 -10.144 65.829 1.00 13.94 312 GLU B CA 1
ATOM 2200 C C . GLU B 1 118 ? 34.747 -9.244 65.437 1.00 14.73 312 GLU B C 1
ATOM 2201 O O . GLU B 1 118 ? 35.501 -9.548 64.510 1.00 17.14 312 GLU B O 1
ATOM 2207 N N . ARG B 1 119 ? 34.901 -8.133 66.147 1.00 13.75 313 ARG B N 1
ATOM 2208 C CA A ARG B 1 119 ? 35.963 -7.179 65.839 0.74 12.14 313 ARG B CA 1
ATOM 2209 C CA B ARG B 1 119 ? 35.966 -7.188 65.831 0.26 21.92 313 ARG B CA 1
ATOM 2210 C C . ARG B 1 119 ? 37.347 -7.670 66.280 1.00 16.12 313 ARG B C 1
ATOM 2211 O O . ARG B 1 119 ? 38.349 -7.403 65.612 1.00 18.05 313 ARG B O 1
ATOM 2226 N N . THR B 1 120 ? 37.408 -8.386 67.406 1.00 13.94 314 THR B N 1
ATOM 2227 C CA . THR B 1 120 ? 38.701 -8.876 67.891 1.00 17.35 314 THR B CA 1
ATOM 2228 C C . THR B 1 120 ? 39.392 -9.712 66.815 1.00 17.63 314 THR B C 1
ATOM 2229 O O . THR B 1 120 ? 40.618 -9.666 66.666 1.00 21.42 314 THR B O 1
ATOM 2233 N N . LEU B 1 121 ? 38.598 -10.462 66.058 1.00 18.19 315 LEU B N 1
ATOM 2234 C CA . LEU B 1 121 ? 39.138 -11.360 65.044 1.00 24.41 315 LEU B CA 1
ATOM 2235 C C . LEU B 1 121 ? 39.862 -10.609 63.933 1.00 24.33 315 LEU B C 1
ATOM 2236 O O . LEU B 1 121 ? 40.574 -11.208 63.132 1.00 37.67 315 LEU B O 1
ATOM 2241 N N . GLU B 1 122 ? 39.687 -9.293 63.890 1.00 21.39 316 GLU B N 1
ATOM 2242 C CA . GLU B 1 122 ? 40.238 -8.494 62.801 1.00 27.27 316 GLU B CA 1
ATOM 2243 C C . GLU B 1 122 ? 41.499 -7.711 63.181 1.00 27.10 316 GLU B C 1
ATOM 2244 O O . GLU B 1 122 ? 42.087 -7.024 62.342 1.00 32.31 316 GLU B O 1
ATOM 2250 N N . TRP B 1 123 ? 41.923 -7.837 64.436 1.00 29.51 317 TRP B N 1
ATOM 2251 C CA . TRP B 1 123 ? 43.039 -7.045 64.961 1.00 23.94 317 TRP B CA 1
ATOM 2252 C C . TRP B 1 123 ? 44.420 -7.661 64.724 1.00 30.20 317 TRP B C 1
ATOM 2253 O O . TRP B 1 123 ? 45.440 -7.067 65.075 1.00 31.59 317 TRP B O 1
ATOM 2264 N N . GLY B 1 124 ? 44.447 -8.850 64.133 1.00 36.31 318 GLY B N 1
ATOM 2265 C CA . GLY B 1 124 ? 45.696 -9.487 63.753 1.00 38.77 318 GLY B CA 1
ATOM 2266 C C . GLY B 1 124 ? 45.573 -10.114 62.379 1.00 44.36 318 GLY B C 1
ATOM 2267 O O . GLY B 1 124 ? 44.464 -10.287 61.875 1.00 48.37 318 GLY B O 1
ATOM 2268 N N . ARG B 1 129 ? 47.628 -15.797 63.882 1.00 45.74 323 ARG B N 1
ATOM 2269 C CA . ARG B 1 129 ? 46.631 -16.154 64.884 1.00 37.19 323 ARG B CA 1
ATOM 2270 C C . ARG B 1 129 ? 46.473 -17.665 64.974 1.00 43.32 323 ARG B C 1
ATOM 2271 O O . ARG B 1 129 ? 46.622 -18.365 63.981 1.00 46.04 323 ARG B O 1
ATOM 2279 N N . THR B 1 130 ? 46.176 -18.169 66.167 1.00 40.20 324 THR B N 1
ATOM 2280 C CA . THR B 1 130 ? 45.732 -19.549 66.305 1.00 31.82 324 THR B CA 1
ATOM 2281 C C . THR B 1 130 ? 44.395 -19.542 67.024 1.00 29.54 324 THR B C 1
ATOM 2282 O O . THR B 1 130 ? 44.013 -18.544 67.644 1.00 24.15 324 THR B O 1
ATOM 2286 N N . GLU B 1 131 ? 43.668 -20.647 66.936 1.00 23.76 325 GLU B N 1
ATOM 2287 C CA . GLU B 1 131 ? 42.387 -20.726 67.615 1.00 23.40 325 GLU B CA 1
ATOM 2288 C C . GLU B 1 131 ? 42.577 -20.633 69.126 1.00 17.68 325 GLU B C 1
ATOM 2289 O O . GLU B 1 131 ? 41.818 -19.955 69.809 1.00 19.25 325 GLU B O 1
ATOM 2295 N N . THR B 1 132 ? 43.618 -21.272 69.644 1.00 18.10 326 THR B N 1
ATOM 2296 C CA . THR B 1 132 ? 43.854 -21.262 71.084 1.00 19.08 326 THR B CA 1
ATOM 2297 C C . THR B 1 132 ? 44.211 -19.854 71.589 1.00 17.73 326 THR B C 1
ATOM 2298 O O . THR B 1 132 ? 43.660 -19.386 72.583 1.00 18.02 326 THR B O 1
ATOM 2302 N N . THR B 1 133 ? 45.126 -19.167 70.910 1.00 17.59 327 THR B N 1
ATOM 2303 C CA . THR B 1 133 ? 45.461 -17.813 71.346 1.00 18.96 327 THR B CA 1
ATOM 2304 C C . THR B 1 133 ? 44.298 -16.841 71.161 1.00 16.84 327 THR B C 1
ATOM 2305 O O . THR B 1 133 ? 44.064 -15.984 72.009 1.00 17.24 327 THR B O 1
ATOM 2309 N N . GLN B 1 134 ? 43.571 -16.972 70.055 1.00 18.26 328 GLN B N 1
ATOM 2310 C CA . GLN B 1 134 ? 42.431 -16.095 69.788 1.00 22.16 328 GLN B CA 1
ATOM 2311 C C . GLN B 1 134 ? 41.364 -16.247 70.865 1.00 16.57 328 GLN B C 1
ATOM 2312 O O . GLN B 1 134 ? 40.639 -15.302 71.173 1.00 18.51 328 GLN B O 1
ATOM 2318 N N . ARG B 1 135 ? 41.274 -17.438 71.447 1.00 16.02 329 ARG B N 1
ATOM 2319 C CA . ARG B 1 135 ? 40.286 -17.677 72.497 1.00 16.85 329 ARG B CA 1
ATOM 2320 C C . ARG B 1 135 ? 40.572 -16.791 73.725 1.00 14.75 329 ARG B C 1
ATOM 2321 O O . ARG B 1 135 ? 39.698 -16.586 74.566 1.00 18.21 329 ARG B O 1
ATOM 2329 N N . GLY B 1 136 ? 41.792 -16.261 73.820 1.00 14.39 330 GLY B N 1
ATOM 2330 C CA . GLY B 1 136 ? 42.104 -15.261 74.833 1.00 16.05 330 GLY B CA 1
ATOM 2331 C C . GLY B 1 136 ? 41.136 -14.082 74.774 1.00 15.49 330 GLY B C 1
ATOM 2332 O O . GLY B 1 136 ? 40.679 -13.569 75.808 1.00 13.59 330 GLY B O 1
ATOM 2333 N N . TRP B 1 137 ? 40.812 -13.647 73.560 1.00 13.61 331 TRP B N 1
ATOM 2334 C CA . TRP B 1 137 ? 39.848 -12.559 73.379 1.00 14.72 331 TRP B CA 1
ATOM 2335 C C . TRP B 1 137 ? 38.436 -12.945 73.820 1.00 14.21 331 TRP B C 1
ATOM 2336 O O . TRP B 1 137 ? 37.735 -12.150 74.428 1.00 14.33 331 TRP B O 1
ATOM 2347 N N . THR B 1 138 ? 38.029 -14.172 73.524 1.00 14.44 332 THR B N 1
ATOM 2348 C CA . THR B 1 138 ? 36.710 -14.627 73.938 1.00 16.66 332 THR B CA 1
ATOM 2349 C C . THR B 1 138 ? 36.619 -14.628 75.461 1.00 14.55 332 THR B C 1
ATOM 2350 O O . THR B 1 138 ? 35.631 -14.180 76.021 1.00 15.76 332 THR B O 1
ATOM 2354 N N . LYS B 1 139 ? 37.661 -15.112 76.132 1.00 14.58 333 LYS B N 1
ATOM 2355 C CA . LYS B 1 139 ? 37.683 -15.104 77.590 1.00 14.17 333 LYS B CA 1
ATOM 2356 C C . LYS B 1 139 ? 37.534 -13.686 78.130 1.00 12.84 333 LYS B C 1
ATOM 2357 O O . LYS B 1 139 ? 36.749 -13.424 79.048 1.00 14.97 333 LYS B O 1
ATOM 2363 N N . ILE B 1 140 ? 38.309 -12.771 77.563 1.00 12.70 334 ILE B N 1
ATOM 2364 C CA . ILE B 1 140 ? 38.270 -11.377 77.991 1.00 14.05 334 ILE B CA 1
ATOM 2365 C C . ILE B 1 140 ? 36.899 -10.737 77.794 1.00 11.99 334 ILE B C 1
ATOM 2366 O O . ILE B 1 140 ? 36.374 -10.091 78.701 1.00 15.01 334 ILE B O 1
ATOM 2371 N N . VAL B 1 141 ? 36.312 -10.919 76.615 1.00 12.68 335 VAL B N 1
ATOM 2372 C CA . VAL B 1 141 ? 35.026 -10.289 76.332 1.00 12.11 335 VAL B CA 1
ATOM 2373 C C . VAL B 1 141 ? 33.942 -10.882 77.224 1.00 13.45 335 VAL B C 1
ATOM 2374 O O . VAL B 1 141 ? 33.107 -10.158 77.749 1.00 15.34 335 VAL B O 1
ATOM 2378 N N . LEU B 1 142 ? 33.962 -12.196 77.411 1.00 13.08 336 LEU B N 1
ATOM 2379 C CA . LEU B 1 142 ? 32.994 -12.825 78.309 1.00 15.58 336 LEU B CA 1
ATOM 2380 C C . LEU B 1 142 ? 33.125 -12.290 79.730 1.00 15.27 336 LEU B C 1
ATOM 2381 O O . LEU B 1 142 ? 32.121 -12.041 80.414 1.00 17.53 336 LEU B O 1
ATOM 2386 N N . PHE B 1 143 ? 34.365 -12.131 80.182 1.00 14.27 337 PHE B N 1
ATOM 2387 C CA . PHE B 1 143 ? 34.628 -11.596 81.513 1.00 16.42 337 PHE B CA 1
ATOM 2388 C C . PHE B 1 143 ? 34.104 -10.165 81.651 1.00 15.86 337 PHE B C 1
ATOM 2389 O O . PHE B 1 143 ? 33.402 -9.820 82.617 1.00 16.45 337 PHE B O 1
ATOM 2397 N N . VAL B 1 144 ? 34.440 -9.333 80.676 1.00 14.64 338 VAL B N 1
ATOM 2398 C CA . VAL B 1 144 ? 34.028 -7.930 80.684 1.00 13.60 338 VAL B CA 1
ATOM 2399 C C . VAL B 1 144 ? 32.507 -7.781 80.737 1.00 14.79 338 VAL B C 1
ATOM 2400 O O . VAL B 1 144 ? 31.964 -7.052 81.569 1.00 16.62 338 VAL B O 1
ATOM 2404 N N . THR B 1 145 ? 31.814 -8.472 79.844 1.00 15.36 339 THR B N 1
ATOM 2405 C CA . THR B 1 145 ? 30.364 -8.318 79.793 1.00 16.85 339 THR B CA 1
ATOM 2406 C C . THR B 1 145 ? 29.672 -9.004 80.973 1.00 18.74 339 THR B C 1
ATOM 2407 O O . THR B 1 145 ? 28.628 -8.550 81.425 1.00 19.61 339 THR B O 1
ATOM 2411 N N . GLU B 1 146 ? 30.270 -10.066 81.509 1.00 16.06 340 GLU B N 1
ATOM 2412 C CA . GLU B 1 146 ? 29.716 -10.683 82.713 1.00 17.89 340 GLU B CA 1
ATOM 2413 C C . GLU B 1 146 ? 29.775 -9.733 83.908 1.00 18.11 340 GLU B C 1
ATOM 2414 O O . GLU B 1 146 ? 28.817 -9.635 84.675 1.00 21.83 340 GLU B O 1
ATOM 2420 N N . GLN B 1 147 ? 30.887 -9.022 84.064 1.00 18.37 341 GLN B N 1
ATOM 2421 C CA . GLN B 1 147 ? 31.004 -8.076 85.175 1.00 19.00 341 GLN B CA 1
ATOM 2422 C C . GLN B 1 147 ? 30.062 -6.892 84.992 1.00 16.82 341 GLN B C 1
ATOM 2423 O O . GLN B 1 147 ? 29.443 -6.428 85.946 1.00 19.63 341 GLN B O 1
ATOM 2429 N N . LEU B 1 148 ? 29.944 -6.422 83.755 1.00 17.15 342 LEU B N 1
ATOM 2430 C CA . LEU B 1 148 ? 28.971 -5.380 83.428 1.00 18.25 342 LEU B CA 1
ATOM 2431 C C . LEU B 1 148 ? 27.556 -5.834 83.792 1.00 14.65 342 LEU B C 1
ATOM 2432 O O . LEU B 1 148 ? 26.796 -5.095 84.410 1.00 17.44 342 LEU B O 1
ATOM 2437 N N . LYS B 1 149 ? 27.225 -7.060 83.406 1.00 17.40 343 LYS B N 1
ATOM 2438 C CA . LYS B 1 149 ? 25.906 -7.623 83.663 1.00 19.64 343 LYS B CA 1
ATOM 2439 C C . LYS B 1 149 ? 25.621 -7.746 85.150 1.00 18.57 343 LYS B C 1
ATOM 2440 O O . LYS B 1 149 ? 24.521 -7.422 85.608 1.00 19.55 343 LYS B O 1
ATOM 2446 N N . GLU B 1 150 ? 26.607 -8.221 85.904 1.00 19.30 344 GLU B N 1
ATOM 2447 C CA . GLU B 1 150 ? 26.425 -8.392 87.340 1.00 20.48 344 GLU B CA 1
ATOM 2448 C C . GLU B 1 150 ? 26.240 -7.041 88.027 1.00 18.92 344 GLU B C 1
ATOM 2449 O O . GLU B 1 150 ? 25.430 -6.903 88.948 1.00 21.30 344 GLU B O 1
ATOM 2455 N N . GLY B 1 151 ? 26.996 -6.042 87.578 1.00 21.22 345 GLY B N 1
ATOM 2456 C CA . GLY B 1 151 ? 26.844 -4.699 88.107 1.00 21.42 345 GLY B CA 1
ATOM 2457 C C . GLY B 1 151 ? 25.422 -4.210 87.880 1.00 19.28 345 GLY B C 1
ATOM 2458 O O . GLY B 1 151 ? 24.760 -3.726 88.801 1.00 21.21 345 GLY B O 1
ATOM 2459 N N . PHE B 1 152 ? 24.952 -4.338 86.645 1.00 18.12 346 PHE B N 1
ATOM 2460 C CA . PHE B 1 152 ? 23.599 -3.921 86.296 1.00 21.60 346 PHE B CA 1
ATOM 2461 C C . PHE B 1 152 ? 22.544 -4.662 87.127 1.00 23.09 346 PHE B C 1
ATOM 2462 O O . PHE B 1 152 ? 21.625 -4.045 87.673 1.00 21.24 346 PHE B O 1
ATOM 2470 N N . GLN B 1 153 ? 22.686 -5.980 87.242 1.00 22.14 347 GLN B N 1
ATOM 2471 C CA . GLN B 1 153 ? 21.678 -6.797 87.924 1.00 25.87 347 GLN B CA 1
ATOM 2472 C C . GLN B 1 153 ? 21.635 -6.553 89.431 1.00 29.65 347 GLN B C 1
ATOM 2473 O O . GLN B 1 153 ? 20.559 -6.519 90.039 1.00 27.43 347 GLN B O 1
ATOM 2479 N N . ASP B 1 154 ? 22.806 -6.396 90.039 1.00 29.65 348 ASP B N 1
ATOM 2480 C CA . ASP B 1 154 ? 22.877 -6.158 91.478 1.00 35.79 348 ASP B CA 1
ATOM 2481 C C . ASP B 1 154 ? 22.223 -4.824 91.835 1.00 36.09 348 ASP B C 1
ATOM 2482 O O . ASP B 1 154 ? 21.521 -4.706 92.841 1.00 32.44 348 ASP B O 1
ATOM 2487 N N . GLU B 1 155 ? 22.447 -3.823 90.993 1.00 28.22 349 GLU B N 1
ATOM 2488 C CA . GLU B 1 155 ? 21.857 -2.510 91.199 1.00 31.94 349 GLU B CA 1
ATOM 2489 C C . GLU B 1 155 ? 20.349 -2.542 91.014 1.00 35.33 349 GLU B C 1
ATOM 2490 O O . GLU B 1 155 ? 19.611 -1.890 91.745 1.00 30.07 349 GLU B O 1
ATOM 2496 N N . GLN B 1 156 ? 19.895 -3.286 90.013 1.00 25.32 350 GLN B N 1
ATOM 2497 C CA . GLN B 1 156 ? 18.473 -3.396 89.737 1.00 33.35 350 GLN B CA 1
ATOM 2498 C C . GLN B 1 156 ? 17.732 -3.953 90.956 1.00 38.91 350 GLN B C 1
ATOM 2499 O O . GLN B 1 156 ? 16.644 -3.491 91.302 1.00 31.86 350 GLN B O 1
ATOM 2505 N N . LYS B 1 157 ? 18.334 -4.938 91.615 1.00 26.31 351 LYS B N 1
ATOM 2506 C CA . LYS B 1 157 ? 17.736 -5.540 92.805 1.00 23.58 351 LYS B CA 1
ATOM 2507 C C . LYS B 1 157 ? 17.657 -4.542 93.953 1.00 27.15 351 LYS B C 1
ATOM 2508 O O . LYS B 1 157 ? 16.627 -4.412 94.612 1.00 34.15 351 LYS B O 1
ATOM 2514 N N . ARG B 1 158 ? 18.761 -3.840 94.188 1.00 23.57 352 ARG B N 1
ATOM 2515 C CA . ARG B 1 158 ? 18.851 -2.870 95.270 1.00 27.73 352 ARG B CA 1
ATOM 2516 C C . ARG B 1 158 ? 17.824 -1.752 95.110 1.00 33.97 352 ARG B C 1
ATOM 2517 O O . ARG B 1 158 ? 17.298 -1.234 96.097 1.00 27.48 352 ARG B O 1
ATOM 2525 N N . ALA B 1 159 ? 17.531 -1.396 93.864 1.00 26.38 353 ALA B N 1
ATOM 2526 C CA . ALA B 1 159 ? 16.660 -0.262 93.559 1.00 30.70 353 ALA B CA 1
ATOM 2527 C C . ALA B 1 159 ? 15.181 -0.632 93.361 1.00 31.04 353 ALA B C 1
ATOM 2528 O O . ALA B 1 159 ? 14.335 0.247 93.189 1.00 32.06 353 ALA B O 1
ATOM 2530 N N . ARG B 1 160 ? 14.874 -1.926 93.382 1.00 33.34 354 ARG B N 1
ATOM 2531 C CA . ARG B 1 160 ? 13.504 -2.404 93.182 1.00 28.90 354 ARG B CA 1
ATOM 2532 C C . ARG B 1 160 ? 12.516 -1.788 94.179 1.00 49.08 354 ARG B C 1
ATOM 2533 O O . ARG B 1 160 ? 12.910 -1.317 95.244 1.00 27.65 354 ARG B O 1
ATOM 2535 N N . ARG B 1 161 ? 11.230 -1.802 93.840 1.00 32.33 355 ARG B N 1
ATOM 2536 C CA . ARG B 1 161 ? 10.202 -1.336 94.771 1.00 26.61 355 ARG B CA 1
ATOM 2537 C C . ARG B 1 161 ? 10.146 -2.216 96.017 1.00 23.88 355 ARG B C 1
ATOM 2538 O O . ARG B 1 161 ? 9.826 -1.736 97.110 1.00 29.06 355 ARG B O 1
#

B-factor: mean 25.84, std 11.98, range [11.2, 75.84]

InterPro domains:
  IPR000971 Globin [PF00042] (224-335)
  IPR000971 Globin [PS01033] (196-347)
  IPR009050 Globin-like superfamily [SSF46458] (188-346)
  IPR012292 Globin/Protoglobin [G3DSA:1.10.490.10] (195-355)
  IPR044399 Myoglobin-like, M family globin domain [cd01040] (205-342)
  IPR050532 Globin-like Oxygen Transporters [PTHR46458] (162-385)

Radius of gyration: 21.55 Å; Cα contacts (8 Å, |Δi|>4): 358; chains: 2; bounding box: 43×44×65 Å

CATH classification: 1.10.490.10